Protein AF-A0A7J3GWU9-F1 (afdb_monomer)

pLDDT: mean 82.77, std 15.38, range [37.97, 97.88]

Foldseek 3Di:
DDDDDPPPPVVVVVVVVVVVVVVVVVVVVVVVVVVVVVVVPDDPPVVVVVVVVVVVVVVVVVVVVVVVVVVVVVVVVVVVVVVVVVVVVVVVVVVVVVVVVVVVVVVVVLLVVLVVLLVVLVVLLVLCVQLVCLVVVCVVLVVVVVVCLVVLPVPCLVVNLVVVLVSLVSSLVSCCVNPVVLNVLSVQLSVLSVLVSQQSVLVSCQDDPPDDPVSNVVSVVSNRVSVVSNVVSVVVSVVVSVVSNVVSVVSNVVSPD

Solvent-accessible surface area (backbone atoms only — not comparable to full-atom values): 14038 Å² total; per-residue (Å²): 137,92,87,80,91,74,77,66,67,63,57,59,56,53,53,54,54,54,51,51,51,52,54,51,50,52,52,52,49,51,52,50,52,54,56,50,56,60,61,76,70,59,73,64,66,71,58,59,53,53,50,52,51,51,50,50,51,49,51,52,51,52,51,49,51,54,51,52,53,49,52,53,50,54,51,50,51,52,52,51,53,51,50,52,52,52,50,57,51,50,53,51,50,53,53,50,53,51,49,52,52,50,53,50,50,51,53,50,52,54,49,50,55,37,50,54,53,42,50,58,40,49,60,44,51,59,38,41,48,62,35,51,52,56,62,69,48,44,60,63,57,52,53,55,48,53,57,46,61,75,64,72,63,61,94,44,54,71,55,52,51,50,52,54,43,53,50,45,52,51,45,33,54,37,31,46,73,45,44,57,84,53,33,68,38,43,48,50,27,53,77,23,50,64,14,56,54,48,41,52,52,51,60,72,63,54,73,60,100,84,57,52,72,66,58,50,52,56,52,62,73,60,61,51,65,48,28,54,53,23,53,51,30,46,52,50,37,52,50,54,50,51,52,53,52,48,52,46,52,50,59,42,51,78,56,52,134

Secondary structure (DSSP, 8-state):
----S-SSHHHHHHHHHHHHHHHHHHHHHHHHHHHHHHHHT---HHHHHHHHHHHHHHHHHHHHHHHHHHHHHHHHHHHHHHHHHHHHHHHHHHHHHHHHHHHHHHHHHHHHHHHHHHHHHHHHHHHHHHHHHHHHTTHHHHHHHHHHHHTT-GGGHHHHHHHHHHHHHHHHHHHHHH-GGGHHHHHHHHHTTHHHHHHHHHHHT---TT--HHHHHHHHHT--HHHHHHHHHHHHHHHHHHHHHHHHHHHHHTT--

Radius of gyration: 68.93 Å; Cα contacts (8 Å, |Δi|>4): 107; chains: 1; bounding box: 130×69×192 Å

Nearest PDB structures (foldseek):
  8ub3-assembly1_A  TM=3.655E-01  e=3.237E+00  synthetic construct
  4tql-assembly2_B  TM=2.580E-01  e=1.720E+00  synthetic construct
  7sqc-assembly1_1F  TM=3.344E-01  e=3.597E+00  Chlamydomonas reinhardtii
  7sqc-assembly1_1W  TM=2.141E-01  e=1.813E+00  Chlamydomonas reinhardtii
  7sqc-assembly1_1J  TM=2.100E-01  e=9.792E+00  Chlamydomonas reinhardtii

Sequence (257 aa):
MRRSPASREVGEVSTRITAALVVFALIAGLIAGYLVGLNEGSRPLPGLVEENRRLSEEIASLTKTVADLKAERDELSSRYEALRNSISELERSVNSLTRENSDLRGSLNELRVKVEKAKGVVEKLERAVPVYNQIAGRDKILNILLRDLQLQRFENLTRFRQQLVSYWEGVKSSVAEYDPALTPSVDRVINSVDGVIDYIKWLLAAPGEGASAEEVVSWLQRYPQSFDAYQNNVLRFLDEFMVSVSTQIIALRDVSP

Mean predicted aligned error: 15.56 Å

Structure (m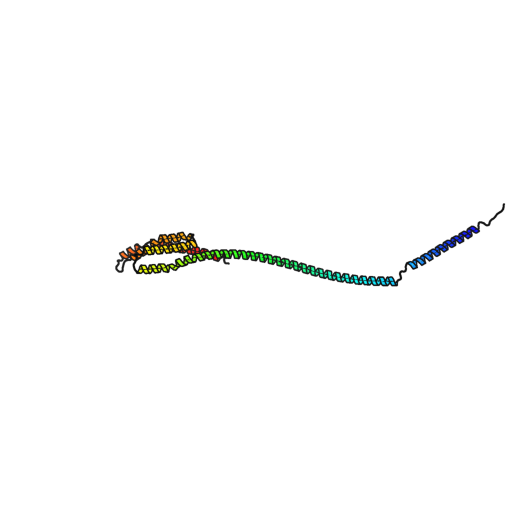mCIF, N/CA/C/O backbone):
data_AF-A0A7J3GWU9-F1
#
_entry.id   AF-A0A7J3GWU9-F1
#
loop_
_atom_site.group_PDB
_atom_site.id
_atom_site.type_symbol
_atom_site.label_atom_id
_atom_site.label_alt_id
_atom_site.label_comp_id
_atom_site.label_asym_id
_atom_site.label_entity_id
_atom_site.label_seq_id
_atom_site.pdbx_PDB_ins_code
_atom_site.Cartn_x
_atom_site.Cartn_y
_atom_site.Cartn_z
_atom_site.occupancy
_atom_site.B_iso_or_equiv
_atom_site.auth_seq_id
_atom_site.auth_comp_id
_atom_site.auth_asym_id
_atom_site.auth_atom_id
_atom_site.pdbx_PDB_model_num
ATOM 1 N N . MET A 1 1 ? 87.280 52.311 -146.989 1.00 37.97 1 MET A N 1
ATOM 2 C CA . MET A 1 1 ? 88.199 51.757 -145.966 1.00 37.97 1 MET A CA 1
ATOM 3 C C . MET A 1 1 ? 87.747 50.340 -145.613 1.00 37.97 1 MET A C 1
ATOM 5 O O . MET A 1 1 ? 86.580 50.153 -145.310 1.00 37.97 1 MET A O 1
ATOM 9 N N . ARG A 1 2 ? 88.635 49.346 -145.761 1.00 44.91 2 ARG A N 1
ATOM 10 C CA . ARG A 1 2 ? 88.402 47.895 -145.565 1.00 44.91 2 ARG A CA 1
ATOM 11 C C . ARG A 1 2 ? 88.577 47.481 -144.090 1.00 44.91 2 ARG A C 1
ATOM 13 O O . ARG A 1 2 ? 89.570 47.904 -143.507 1.00 44.91 2 ARG A O 1
ATOM 20 N N . ARG A 1 3 ? 87.689 46.607 -143.572 1.00 40.03 3 ARG A N 1
ATOM 21 C CA . ARG A 1 3 ? 87.818 45.552 -142.508 1.00 40.03 3 ARG A CA 1
ATOM 22 C C . ARG A 1 3 ? 86.384 45.071 -142.146 1.00 40.03 3 ARG A C 1
ATOM 24 O O . ARG A 1 3 ? 85.539 45.938 -142.000 1.00 40.03 3 ARG A O 1
ATOM 31 N N . SER A 1 4 ? 85.979 43.808 -141.928 1.00 42.59 4 SER A N 1
ATOM 32 C CA . SER A 1 4 ? 86.458 42.425 -142.168 1.00 42.59 4 SER A CA 1
ATOM 33 C C . SER A 1 4 ? 85.278 41.449 -141.830 1.00 42.59 4 SER A C 1
ATOM 35 O O . SER A 1 4 ? 84.477 41.822 -140.974 1.00 42.59 4 SER A O 1
ATOM 37 N N . PRO A 1 5 ? 85.135 40.229 -142.403 1.00 47.56 5 PRO A N 1
ATOM 38 C CA . PRO A 1 5 ? 83.978 39.329 -142.203 1.00 47.56 5 PRO A CA 1
ATOM 39 C C . PRO A 1 5 ? 84.085 38.303 -141.041 1.00 47.56 5 PRO A C 1
ATOM 41 O O . PRO A 1 5 ? 83.300 37.365 -140.981 1.00 47.56 5 PRO A O 1
ATOM 44 N N . ALA A 1 6 ? 85.016 38.465 -140.092 1.00 46.22 6 ALA A N 1
ATOM 45 C CA . ALA A 1 6 ? 85.387 37.428 -139.106 1.00 46.22 6 ALA A CA 1
ATOM 46 C C . ALA A 1 6 ? 84.654 37.464 -137.737 1.00 46.22 6 ALA A C 1
ATOM 48 O O . ALA A 1 6 ? 84.962 36.668 -136.855 1.00 46.22 6 ALA A O 1
ATOM 49 N N . SER A 1 7 ? 83.701 38.375 -137.515 1.00 49.44 7 SER A N 1
ATOM 50 C CA . SER A 1 7 ? 83.085 38.612 -136.192 1.00 49.44 7 SER A CA 1
ATOM 51 C C . SER A 1 7 ? 81.745 37.901 -135.940 1.00 49.44 7 SER A C 1
ATOM 53 O O . SER A 1 7 ? 81.196 38.040 -134.850 1.00 49.44 7 SER A O 1
ATOM 55 N N . ARG A 1 8 ? 81.212 37.128 -136.901 1.00 52.12 8 ARG A N 1
ATOM 56 C CA . ARG A 1 8 ? 79.922 36.418 -136.750 1.00 52.12 8 ARG A CA 1
ATOM 57 C C . ARG A 1 8 ? 80.029 34.943 -136.329 1.00 52.12 8 ARG A C 1
ATOM 59 O O . ARG A 1 8 ? 79.168 34.501 -135.584 1.00 52.12 8 ARG A O 1
ATOM 66 N N . GLU A 1 9 ? 81.083 34.210 -136.696 1.00 52.28 9 GLU A N 1
ATOM 67 C CA . GLU A 1 9 ? 81.224 32.781 -136.325 1.00 52.28 9 GLU A CA 1
ATOM 68 C C . GLU A 1 9 ? 81.770 32.550 -134.901 1.00 52.28 9 GLU A C 1
ATOM 70 O O . GLU A 1 9 ? 81.406 31.580 -134.240 1.00 52.28 9 GLU A O 1
ATOM 75 N N . VAL A 1 10 ? 82.595 33.462 -134.372 1.00 53.97 10 VAL A N 1
ATOM 76 C CA . VAL A 1 10 ? 83.201 33.325 -133.028 1.00 53.97 10 VAL A CA 1
ATOM 77 C C . VAL A 1 10 ? 82.166 33.498 -131.905 1.00 53.97 10 VAL A C 1
ATOM 79 O O . VAL A 1 10 ? 82.276 32.870 -130.851 1.00 53.97 10 VAL A O 1
ATOM 82 N N . GLY A 1 11 ? 81.128 34.310 -132.138 1.00 56.53 11 GLY A N 1
ATOM 83 C CA . GLY A 1 11 ? 80.046 34.522 -131.173 1.00 56.53 11 GLY A CA 1
ATOM 84 C C . GLY A 1 11 ? 79.190 33.272 -130.960 1.00 56.53 11 GLY A C 1
ATOM 85 O O . GLY A 1 11 ? 78.871 32.935 -129.824 1.00 56.53 11 GLY A O 1
ATOM 86 N N . GLU A 1 12 ? 78.883 32.538 -132.031 1.00 57.53 12 GLU A N 1
ATOM 87 C CA . GLU A 1 12 ? 77.971 31.391 -131.980 1.00 57.53 12 GLU A CA 1
ATOM 88 C C . GLU A 1 12 ? 78.597 30.157 -131.302 1.00 57.53 12 GLU A C 1
ATOM 90 O O . GLU A 1 12 ? 77.932 29.452 -130.540 1.00 57.53 12 GLU A O 1
ATOM 95 N N . VAL A 1 13 ? 79.900 29.923 -131.507 1.00 56.09 13 VAL A N 1
ATOM 96 C CA . VAL A 1 13 ? 80.643 28.828 -130.853 1.00 56.09 13 VAL A CA 1
ATOM 97 C C . VAL A 1 13 ? 80.788 29.076 -129.349 1.00 56.09 13 VAL A C 1
ATOM 99 O O . VAL A 1 13 ? 80.599 28.158 -128.549 1.00 56.09 13 VAL A O 1
ATOM 102 N N . SER A 1 14 ? 81.057 30.322 -128.947 1.00 56.38 14 SER A N 1
ATOM 103 C CA . SER A 1 14 ? 81.175 30.691 -127.533 1.00 56.38 14 SER A CA 1
ATOM 104 C C . SER A 1 14 ? 79.861 30.466 -126.779 1.00 56.38 14 SER A C 1
ATOM 106 O O . SER A 1 14 ? 79.872 29.850 -125.715 1.00 56.38 14 SER A O 1
ATOM 108 N N . THR A 1 15 ? 78.718 30.853 -127.361 1.00 63.06 15 THR A N 1
ATOM 109 C CA . THR A 1 15 ? 77.403 30.671 -126.722 1.00 63.06 15 THR A CA 1
ATOM 110 C C . THR A 1 15 ? 77.054 29.194 -126.505 1.00 63.06 15 THR A C 1
ATOM 112 O O . THR A 1 15 ? 76.521 28.835 -125.455 1.00 63.06 15 THR A O 1
ATOM 115 N N . ARG A 1 16 ? 77.394 28.313 -127.457 1.00 58.03 16 ARG A N 1
ATOM 116 C CA . ARG A 1 16 ? 77.134 26.864 -127.344 1.00 58.03 16 ARG A CA 1
ATOM 117 C C . ARG A 1 16 ? 77.971 26.202 -126.245 1.00 58.03 16 ARG A C 1
ATOM 119 O O . ARG A 1 16 ? 77.451 25.364 -125.512 1.00 58.03 16 ARG A O 1
ATOM 126 N N . ILE A 1 17 ? 79.235 26.602 -126.092 1.00 59.47 17 ILE A N 1
ATOM 127 C CA . ILE A 1 17 ? 80.123 26.085 -125.035 1.00 59.47 17 ILE A CA 1
ATOM 128 C C . ILE A 1 17 ? 79.646 26.549 -123.653 1.00 59.47 17 ILE A C 1
ATOM 130 O O . ILE A 1 17 ? 79.587 25.747 -122.721 1.00 59.47 17 ILE A O 1
ATOM 134 N N . THR A 1 18 ? 79.244 27.815 -123.518 1.00 65.69 18 THR A N 1
ATOM 135 C CA . THR A 1 18 ? 78.693 28.333 -122.258 1.00 65.69 18 THR A CA 1
ATOM 136 C C . THR A 1 18 ? 77.395 27.619 -121.881 1.00 65.69 18 THR A C 1
ATOM 138 O O . THR A 1 18 ? 77.239 27.215 -120.732 1.00 65.69 18 THR A O 1
ATOM 141 N N . ALA A 1 19 ? 76.495 27.382 -122.841 1.00 61.62 19 ALA A N 1
ATOM 142 C CA . ALA A 1 19 ? 75.264 26.632 -122.598 1.00 61.62 19 ALA A CA 1
ATOM 143 C C . ALA A 1 19 ? 75.543 25.184 -122.150 1.00 61.62 19 ALA A C 1
ATOM 145 O O . ALA A 1 19 ? 74.933 24.710 -121.192 1.00 61.62 19 ALA A O 1
ATOM 146 N N . ALA A 1 20 ? 76.503 24.502 -122.782 1.00 59.50 20 ALA A N 1
ATOM 147 C CA . ALA A 1 20 ? 76.891 23.143 -122.405 1.00 59.50 20 ALA A CA 1
ATOM 148 C C . ALA A 1 20 ? 77.470 23.067 -120.979 1.00 59.50 20 ALA A C 1
ATOM 150 O O . ALA A 1 20 ? 77.135 22.149 -120.231 1.00 59.50 20 ALA A O 1
ATOM 151 N N . LEU A 1 21 ? 78.280 24.050 -120.572 1.00 63.97 21 LEU A N 1
ATOM 152 C CA . LEU A 1 21 ? 78.821 24.131 -119.211 1.00 63.97 21 LEU A CA 1
ATOM 153 C C . LEU A 1 21 ? 77.736 24.392 -118.162 1.00 63.97 21 LEU A C 1
ATOM 155 O O . LEU A 1 21 ? 77.782 23.798 -117.087 1.00 63.97 21 LEU A O 1
ATOM 159 N N . VAL A 1 22 ? 76.741 25.227 -118.475 1.00 65.81 22 VAL A N 1
ATOM 160 C CA . VAL A 1 22 ? 75.600 25.476 -117.579 1.00 65.81 22 VAL A CA 1
ATOM 161 C C . VAL A 1 22 ? 74.767 24.206 -117.398 1.00 65.81 22 VAL A C 1
ATOM 163 O O . VAL A 1 22 ? 74.420 23.858 -116.272 1.00 65.81 22 VAL A O 1
ATOM 166 N N . VAL A 1 23 ? 74.498 23.468 -118.479 1.00 66.31 23 VAL A N 1
ATOM 167 C CA . VAL A 1 23 ? 73.765 22.193 -118.407 1.00 66.31 23 VAL A CA 1
ATOM 168 C C . VAL A 1 23 ? 74.553 21.147 -117.615 1.00 66.31 23 VAL A C 1
ATOM 170 O O . VAL A 1 23 ? 73.984 20.472 -116.759 1.00 66.31 23 VAL A O 1
ATOM 173 N N . PHE A 1 24 ? 75.865 21.045 -117.835 1.00 68.50 24 PHE A N 1
ATOM 174 C CA . PHE A 1 24 ? 76.717 20.135 -117.071 1.00 68.50 24 PHE A CA 1
ATOM 175 C C . PHE A 1 24 ? 76.752 20.495 -115.578 1.00 68.50 24 PHE A C 1
ATOM 177 O O . PHE A 1 24 ? 76.618 19.610 -114.737 1.00 68.50 24 PHE A O 1
ATOM 184 N N . ALA A 1 25 ? 76.855 21.783 -115.239 1.00 65.69 25 ALA A N 1
ATOM 185 C CA . ALA A 1 25 ? 76.821 22.256 -113.856 1.00 65.69 25 ALA A CA 1
ATOM 186 C C . ALA A 1 25 ? 75.470 21.981 -113.174 1.00 65.69 25 ALA A C 1
ATOM 188 O O . ALA A 1 25 ? 75.444 21.610 -112.003 1.00 65.69 25 ALA A O 1
ATOM 189 N N . LEU A 1 26 ? 74.355 22.096 -113.906 1.00 64.94 26 LEU A N 1
ATOM 190 C CA . LEU A 1 26 ? 73.022 21.748 -113.402 1.00 64.94 26 LEU A CA 1
ATOM 191 C C . LEU A 1 26 ? 72.883 20.243 -113.136 1.00 64.94 26 LEU A C 1
ATOM 193 O O . LEU A 1 26 ? 72.366 19.856 -112.089 1.00 64.94 26 LEU A O 1
ATOM 197 N N . ILE A 1 27 ? 73.378 19.392 -114.041 1.00 64.44 27 ILE A N 1
ATOM 198 C CA . ILE A 1 27 ? 73.347 17.931 -113.865 1.00 64.44 27 ILE A CA 1
ATOM 199 C C . ILE A 1 27 ? 74.268 17.510 -112.714 1.00 64.44 27 ILE A C 1
ATOM 201 O O . ILE A 1 27 ? 73.858 16.733 -111.854 1.00 64.44 27 ILE A O 1
ATOM 205 N N . ALA A 1 28 ? 75.483 18.059 -112.646 1.00 65.50 28 ALA A N 1
ATOM 206 C CA . ALA A 1 28 ? 76.414 17.802 -111.552 1.00 65.50 28 ALA A CA 1
ATOM 207 C C . ALA A 1 28 ? 75.854 18.285 -110.205 1.00 65.50 28 ALA A C 1
ATOM 209 O O . ALA A 1 28 ? 75.983 17.580 -109.208 1.00 65.50 28 ALA A O 1
ATOM 210 N N . GLY A 1 29 ? 75.175 19.437 -110.184 1.00 66.88 29 GLY A N 1
ATOM 211 C CA . GLY A 1 29 ? 74.483 19.960 -109.008 1.00 66.88 29 GLY A CA 1
ATOM 212 C C . GLY A 1 29 ? 73.321 19.075 -108.553 1.00 66.88 29 GLY A C 1
ATOM 213 O O . GLY A 1 29 ? 73.189 18.823 -107.359 1.00 66.88 29 GLY A O 1
ATOM 214 N N . LEU A 1 30 ? 72.524 18.538 -109.483 1.00 68.69 30 LEU A N 1
ATOM 215 C CA . LEU A 1 30 ? 71.453 17.581 -109.173 1.00 68.69 30 LEU A CA 1
ATOM 216 C C . LEU A 1 30 ? 72.000 16.256 -108.629 1.00 68.69 30 LEU A C 1
ATOM 218 O O . LEU A 1 30 ? 71.463 15.731 -107.656 1.00 68.69 30 LEU A O 1
ATOM 222 N N . ILE A 1 31 ? 73.084 15.735 -109.212 1.00 68.56 31 ILE A N 1
ATOM 223 C CA . ILE A 1 31 ? 73.737 14.505 -108.741 1.00 68.56 31 ILE A CA 1
ATOM 224 C C . ILE A 1 31 ? 74.371 14.728 -107.363 1.00 68.56 31 ILE A C 1
ATOM 226 O O . ILE A 1 31 ? 74.191 13.903 -106.470 1.00 68.56 31 ILE A O 1
ATOM 230 N N . ALA A 1 32 ? 75.063 15.851 -107.159 1.00 66.06 32 ALA A N 1
ATOM 231 C CA . ALA A 1 32 ? 75.645 16.208 -105.868 1.00 66.06 32 ALA A CA 1
ATOM 232 C C . ALA A 1 32 ? 74.559 16.405 -104.800 1.00 66.06 32 ALA A C 1
ATOM 234 O O . ALA A 1 32 ? 74.688 15.877 -103.700 1.00 66.06 32 ALA A O 1
ATOM 235 N N . GLY A 1 33 ? 73.458 17.082 -105.140 1.00 68.25 33 GLY A N 1
ATOM 236 C CA . GLY A 1 33 ? 72.302 17.235 -104.257 1.00 68.25 33 GLY A CA 1
ATOM 237 C C . GLY A 1 33 ? 71.658 15.896 -103.889 1.00 68.25 33 GLY A C 1
ATOM 238 O O . GLY A 1 33 ? 71.363 15.659 -102.720 1.00 68.25 33 GLY A O 1
ATOM 239 N N . TYR A 1 34 ? 71.509 14.983 -104.855 1.00 70.38 34 TYR A N 1
ATOM 240 C CA . TYR A 1 34 ? 70.989 13.632 -104.614 1.00 70.38 34 TYR A CA 1
ATOM 241 C C . TYR A 1 34 ? 71.913 12.799 -103.707 1.00 70.38 34 TYR A C 1
ATOM 243 O O . TYR A 1 34 ? 71.442 12.111 -102.802 1.00 70.38 34 TYR A O 1
ATOM 251 N N . LEU A 1 35 ? 73.233 12.896 -103.901 1.00 63.62 35 LEU A N 1
ATOM 252 C CA . LEU A 1 35 ? 74.223 12.191 -103.080 1.00 63.62 35 LEU A CA 1
ATOM 253 C C . LEU A 1 35 ? 74.301 12.740 -101.647 1.00 63.62 35 LEU A C 1
ATOM 255 O O . LEU A 1 35 ? 74.403 11.957 -100.704 1.00 63.62 35 LEU A O 1
ATOM 259 N N . VAL A 1 36 ? 74.211 14.062 -101.466 1.00 67.38 36 VAL A N 1
ATOM 260 C CA . VAL A 1 36 ? 74.182 14.697 -100.135 1.00 67.38 36 VAL A CA 1
ATOM 261 C C . VAL A 1 36 ? 72.895 14.332 -99.384 1.00 67.38 36 VAL A C 1
ATOM 263 O O . VAL A 1 36 ? 72.964 13.960 -98.213 1.00 67.38 36 VAL A O 1
ATOM 266 N N . GLY A 1 37 ? 71.745 14.316 -100.069 1.00 61.91 37 GLY A N 1
ATOM 267 C CA . GLY A 1 37 ? 70.456 13.943 -99.470 1.00 61.91 37 GLY A CA 1
ATOM 268 C C . GLY A 1 37 ? 70.384 12.496 -98.959 1.00 61.91 37 GLY A C 1
ATOM 269 O O . GLY A 1 37 ? 69.714 12.229 -97.964 1.00 61.91 37 GLY A O 1
ATOM 270 N N . LEU A 1 38 ? 71.112 11.560 -99.580 1.00 59.72 38 LEU A N 1
ATOM 271 C CA . LEU A 1 38 ? 71.222 10.174 -99.095 1.00 59.72 38 LEU A CA 1
ATOM 272 C C . LEU A 1 38 ? 72.094 10.046 -97.833 1.00 59.72 38 LEU A C 1
ATOM 274 O O . LEU A 1 38 ? 71.850 9.172 -96.999 1.00 59.72 38 LEU A O 1
ATOM 278 N N . ASN A 1 39 ? 73.096 10.914 -97.681 1.00 53.97 39 ASN A N 1
ATOM 279 C CA . ASN A 1 39 ? 74.029 10.876 -96.556 1.00 53.97 39 ASN A CA 1
ATOM 280 C C . ASN A 1 39 ? 73.440 11.520 -95.287 1.00 53.97 39 ASN A C 1
ATOM 282 O O . ASN A 1 39 ? 73.661 11.026 -94.184 1.00 53.97 39 ASN A O 1
ATOM 286 N N . GLU A 1 40 ? 72.640 12.581 -95.431 1.00 55.16 40 GLU A N 1
ATOM 287 C CA . GLU A 1 40 ? 72.001 13.271 -94.298 1.00 55.16 40 GLU A CA 1
ATOM 288 C C . GLU A 1 40 ? 70.816 12.490 -93.690 1.00 55.16 40 GLU A C 1
ATOM 290 O O . GLU A 1 40 ? 70.480 12.684 -92.522 1.00 55.16 40 GLU A O 1
ATOM 295 N N . GLY A 1 41 ? 70.210 11.558 -94.436 1.00 56.97 41 GLY A N 1
ATOM 296 C CA . GLY A 1 41 ? 69.065 10.756 -93.982 1.00 56.97 41 GLY A CA 1
ATOM 297 C C . GLY A 1 41 ? 69.397 9.513 -93.142 1.00 56.97 41 GLY A C 1
ATOM 298 O O . GLY A 1 41 ? 68.481 8.839 -92.669 1.00 56.97 41 GLY A O 1
ATOM 299 N N . SER A 1 42 ? 70.675 9.178 -92.941 1.00 56.09 42 SER A N 1
ATOM 300 C CA . SER A 1 42 ? 71.083 7.898 -92.342 1.00 56.09 42 SER A CA 1
ATOM 301 C C . SER A 1 42 ? 71.559 8.053 -90.893 1.00 56.09 42 SER A C 1
ATOM 303 O O . SER A 1 42 ? 72.757 8.116 -90.620 1.00 56.09 42 SER A O 1
ATOM 305 N N . ARG A 1 43 ? 70.632 8.043 -89.919 1.00 56.66 43 ARG A N 1
ATOM 306 C CA . ARG A 1 43 ? 71.003 7.647 -88.543 1.00 56.66 43 ARG A CA 1
ATOM 307 C C . ARG A 1 43 ? 71.531 6.203 -88.597 1.00 56.66 43 ARG A C 1
ATOM 309 O O . ARG A 1 43 ? 70.948 5.399 -89.326 1.00 56.66 43 ARG A O 1
ATOM 316 N N . PRO A 1 44 ? 72.588 5.828 -87.852 1.00 59.12 44 PRO A N 1
ATOM 317 C CA . PRO A 1 44 ? 73.079 4.454 -87.872 1.00 59.12 44 PRO A CA 1
ATOM 318 C C . PRO A 1 44 ? 71.952 3.514 -87.420 1.00 59.12 44 PRO A C 1
ATOM 320 O O . PRO A 1 44 ? 71.531 3.557 -86.265 1.00 59.12 44 PRO A O 1
ATOM 323 N N . LEU A 1 45 ? 71.467 2.668 -88.338 1.00 62.09 45 LEU A N 1
ATOM 324 C CA . LEU A 1 45 ? 70.402 1.676 -88.123 1.00 62.09 45 LEU A CA 1
ATOM 325 C C . LEU A 1 45 ? 70.517 0.901 -86.788 1.00 62.09 45 LEU A C 1
ATOM 327 O O . LEU A 1 45 ? 69.485 0.709 -86.145 1.00 62.09 45 LEU A O 1
ATOM 331 N N . PRO A 1 46 ? 71.720 0.519 -86.300 1.00 67.94 46 PRO A N 1
ATOM 332 C CA . PRO A 1 46 ? 71.863 -0.143 -85.000 1.00 67.94 46 PRO A CA 1
ATOM 333 C C . PRO A 1 46 ? 71.384 0.688 -83.796 1.00 67.94 46 PRO A C 1
ATOM 335 O O . PRO A 1 46 ? 70.867 0.123 -82.836 1.00 67.94 46 PRO A O 1
ATOM 338 N N . GLY A 1 47 ? 71.516 2.019 -83.836 1.00 68.06 47 GLY A N 1
ATOM 339 C CA . GLY A 1 47 ? 71.113 2.902 -82.733 1.00 68.06 47 GLY A CA 1
ATOM 340 C C . GLY A 1 47 ? 69.595 3.027 -82.585 1.00 68.06 47 GLY A C 1
ATOM 341 O O . GLY A 1 47 ? 69.084 3.011 -81.471 1.00 68.06 47 GLY A O 1
ATOM 342 N N . LEU A 1 48 ? 68.867 3.063 -83.707 1.00 72.38 48 LEU A N 1
ATOM 343 C CA . LEU A 1 48 ? 67.398 3.096 -83.720 1.00 72.38 48 LEU A CA 1
ATOM 344 C C . LEU A 1 48 ? 66.777 1.761 -83.280 1.00 72.38 48 LEU A C 1
ATOM 346 O O . LEU A 1 48 ? 65.692 1.743 -82.703 1.00 72.38 48 LEU A O 1
ATOM 350 N N . VAL A 1 49 ? 67.448 0.638 -83.550 1.00 74.62 49 VAL A N 1
ATOM 351 C CA . VAL A 1 49 ? 67.018 -0.689 -83.075 1.00 74.62 49 VAL A CA 1
ATOM 352 C C . VAL A 1 49 ? 67.160 -0.787 -81.556 1.00 74.62 49 VAL A C 1
ATOM 354 O O . VAL A 1 49 ? 66.245 -1.252 -80.881 1.00 74.62 49 VAL A O 1
ATOM 357 N N . GLU A 1 50 ? 68.274 -0.301 -81.012 1.00 78.94 50 GLU A N 1
ATOM 358 C CA . GLU A 1 50 ? 68.519 -0.288 -79.569 1.00 78.94 50 GLU A CA 1
ATOM 359 C C . GLU A 1 50 ? 67.574 0.673 -78.824 1.00 78.94 50 GLU A C 1
ATOM 361 O O . GLU A 1 50 ? 67.053 0.328 -77.764 1.00 78.94 50 GLU A O 1
ATOM 366 N N . GLU A 1 51 ? 67.283 1.844 -79.396 1.00 78.31 51 GLU A N 1
ATOM 367 C CA . GLU A 1 51 ? 66.288 2.784 -78.863 1.00 78.31 51 GLU A CA 1
ATOM 368 C C . GLU A 1 51 ? 64.874 2.177 -78.865 1.00 78.31 51 GLU A C 1
ATOM 370 O O . GLU A 1 51 ? 64.194 2.206 -77.841 1.00 78.31 51 GLU A O 1
ATOM 375 N N . ASN A 1 52 ? 64.457 1.529 -79.960 1.00 76.25 52 ASN A N 1
ATOM 376 C CA . ASN A 1 52 ? 63.175 0.816 -80.021 1.00 76.25 52 ASN A CA 1
ATOM 377 C C . ASN A 1 52 ? 63.086 -0.336 -79.014 1.00 76.25 52 ASN A C 1
ATOM 379 O O . ASN A 1 52 ? 62.026 -0.552 -78.422 1.00 76.25 52 ASN A O 1
ATOM 383 N N . ARG A 1 53 ? 64.181 -1.076 -78.798 1.00 83.56 53 ARG A N 1
ATOM 384 C CA . ARG A 1 53 ? 64.241 -2.144 -77.791 1.00 83.56 53 ARG A CA 1
ATOM 385 C C . ARG A 1 53 ? 64.037 -1.577 -76.386 1.00 83.56 53 ARG A C 1
ATOM 387 O O . ARG A 1 53 ? 63.198 -2.088 -75.650 1.00 83.56 53 ARG A O 1
ATOM 394 N N . ARG A 1 54 ? 64.739 -0.493 -76.041 1.00 87.06 54 ARG A N 1
ATOM 395 C CA . ARG A 1 54 ? 64.598 0.187 -74.741 1.00 87.06 54 ARG A CA 1
ATOM 396 C C . ARG A 1 54 ? 63.198 0.749 -74.528 1.00 87.06 54 ARG A C 1
ATOM 398 O O . ARG A 1 54 ? 62.618 0.512 -73.477 1.00 87.06 54 ARG A O 1
ATOM 405 N N . LEU A 1 55 ? 62.637 1.423 -75.531 1.00 84.81 55 LEU A N 1
ATOM 406 C CA . LEU A 1 55 ? 61.263 1.924 -75.474 1.00 84.81 55 LEU A CA 1
ATOM 407 C C . LEU A 1 55 ? 60.253 0.779 -75.325 1.00 84.81 55 LEU A C 1
ATOM 409 O O . LEU A 1 55 ? 59.290 0.910 -74.580 1.00 84.81 55 LEU A O 1
ATOM 413 N N . SER A 1 56 ? 60.482 -0.364 -75.974 1.00 85.81 56 SER A N 1
ATOM 414 C CA . SER A 1 56 ? 59.626 -1.549 -75.819 1.00 85.81 56 SER A CA 1
ATOM 415 C C . SER A 1 56 ? 59.700 -2.135 -74.406 1.00 85.81 56 SER A C 1
ATOM 417 O O . SER A 1 56 ? 58.675 -2.520 -73.846 1.00 85.81 56 SER A O 1
ATOM 419 N N . GLU A 1 57 ? 60.892 -2.178 -73.808 1.00 88.88 57 GLU A N 1
ATOM 420 C CA . GLU A 1 57 ? 61.094 -2.606 -72.417 1.00 88.88 57 GLU A CA 1
ATOM 421 C C . GLU A 1 57 ? 60.456 -1.630 -71.421 1.00 88.88 57 GLU A C 1
ATOM 423 O O . GLU A 1 57 ? 59.798 -2.053 -70.467 1.00 88.88 57 GLU A O 1
ATOM 428 N N . GLU A 1 58 ? 60.576 -0.327 -71.672 1.00 88.88 58 GLU A N 1
ATOM 429 C CA . GLU A 1 58 ? 59.935 0.718 -70.878 1.00 88.88 58 GLU A CA 1
ATOM 430 C C . GLU A 1 58 ? 58.406 0.621 -70.972 1.00 88.88 58 GLU A C 1
ATOM 432 O O . GLU A 1 58 ? 57.737 0.564 -69.942 1.00 88.88 58 GLU A O 1
ATOM 437 N N . ILE A 1 59 ? 57.847 0.461 -72.177 1.00 86.56 59 ILE A N 1
ATOM 438 C CA . ILE A 1 59 ? 56.411 0.224 -72.389 1.00 86.56 59 ILE A CA 1
ATOM 439 C C . ILE A 1 59 ? 55.951 -1.041 -71.660 1.00 86.56 59 ILE A C 1
ATOM 441 O O . ILE A 1 59 ? 54.908 -1.019 -71.003 1.00 86.56 59 ILE A O 1
ATOM 445 N N . ALA A 1 60 ? 56.709 -2.138 -71.732 1.00 87.69 60 ALA A N 1
ATOM 446 C CA . ALA A 1 60 ? 56.365 -3.378 -71.041 1.00 87.69 60 ALA A CA 1
ATOM 447 C C . ALA A 1 60 ? 56.362 -3.201 -69.512 1.00 87.69 60 ALA A C 1
ATOM 449 O O . ALA A 1 60 ? 55.436 -3.658 -68.837 1.00 87.69 60 ALA A O 1
ATOM 450 N N . SER A 1 61 ? 57.357 -2.497 -68.965 1.00 90.19 61 SER A N 1
ATOM 451 C CA . SER A 1 61 ? 57.438 -2.218 -67.526 1.00 90.19 61 SER A CA 1
ATOM 452 C C . SER A 1 61 ? 56.334 -1.269 -67.047 1.00 90.19 61 SER A C 1
ATOM 454 O O . SER A 1 61 ? 55.675 -1.562 -66.052 1.00 90.19 61 SER A O 1
ATOM 456 N N . LEU A 1 62 ? 56.046 -0.197 -67.791 1.00 90.25 62 LEU A N 1
ATOM 457 C CA . LEU A 1 62 ? 54.932 0.711 -67.516 1.00 90.25 62 LEU A CA 1
ATOM 458 C C . LEU A 1 62 ? 53.587 -0.015 -67.599 1.00 90.25 62 LEU A C 1
ATOM 460 O O . LEU A 1 62 ? 52.737 0.184 -66.737 1.00 90.25 62 LEU A O 1
ATOM 464 N N . THR A 1 63 ? 53.406 -0.902 -68.580 1.00 90.12 63 THR A N 1
ATOM 465 C CA . THR A 1 63 ? 52.188 -1.719 -68.712 1.00 90.12 63 THR A CA 1
ATOM 466 C C . THR A 1 63 ? 51.984 -2.606 -67.488 1.00 90.12 63 THR A C 1
ATOM 468 O O . THR A 1 63 ? 50.868 -2.698 -66.976 1.00 90.12 63 THR A O 1
ATOM 471 N N . LYS A 1 64 ? 53.061 -3.218 -66.978 1.00 92.69 64 LYS A N 1
ATOM 472 C CA . LYS A 1 64 ? 53.014 -4.012 -65.748 1.00 92.69 64 LYS A CA 1
ATOM 473 C C . LYS A 1 64 ? 52.644 -3.152 -64.538 1.00 92.69 64 LYS A C 1
ATOM 475 O O . LYS A 1 64 ? 51.708 -3.496 -63.828 1.00 92.69 64 LYS A O 1
ATOM 480 N N . THR A 1 65 ? 53.295 -2.003 -64.359 1.00 92.88 65 THR A N 1
ATOM 481 C CA . THR A 1 65 ? 52.984 -1.066 -63.267 1.00 92.88 65 THR A CA 1
ATOM 482 C C . THR A 1 65 ? 51.531 -0.588 -63.319 1.00 92.88 65 THR A C 1
ATOM 484 O O . THR A 1 65 ? 50.865 -0.527 -62.291 1.00 92.88 65 THR A O 1
ATOM 487 N N . VAL A 1 66 ? 51.000 -0.289 -64.509 1.00 91.62 66 VAL A N 1
ATOM 488 C CA . VAL A 1 66 ? 49.587 0.088 -64.686 1.00 91.62 66 VAL A CA 1
ATOM 489 C C . VAL A 1 66 ? 48.651 -1.062 -64.308 1.00 91.62 66 VAL A C 1
ATOM 491 O O . VAL A 1 66 ? 47.615 -0.819 -63.689 1.00 91.62 66 VAL A O 1
ATOM 494 N N . ALA A 1 67 ? 48.994 -2.304 -64.657 1.00 91.62 67 ALA A N 1
ATOM 495 C CA . ALA A 1 67 ? 48.211 -3.475 -64.272 1.00 91.62 67 ALA A CA 1
ATOM 496 C C . ALA A 1 67 ? 48.218 -3.694 -62.749 1.00 91.62 67 ALA A C 1
ATOM 498 O O . ALA A 1 67 ? 47.151 -3.897 -62.168 1.00 91.62 67 ALA A O 1
ATOM 499 N N . ASP A 1 68 ? 49.384 -3.576 -62.109 1.00 94.19 68 ASP A N 1
ATOM 500 C CA . ASP A 1 68 ? 49.547 -3.723 -60.659 1.00 94.19 68 ASP A CA 1
ATOM 501 C C . ASP A 1 68 ? 48.772 -2.625 -59.903 1.00 94.19 68 ASP A C 1
ATOM 503 O O . ASP A 1 68 ? 47.970 -2.927 -59.020 1.00 94.19 68 ASP A O 1
ATOM 507 N N . LEU A 1 69 ? 48.900 -1.359 -60.323 1.00 92.69 69 LEU A N 1
ATOM 508 C CA . LEU A 1 69 ? 48.137 -0.237 -59.756 1.00 92.69 69 LEU A CA 1
ATOM 509 C C . LEU A 1 69 ? 46.624 -0.399 -59.953 1.00 92.69 69 LEU A C 1
ATOM 511 O O . LEU A 1 69 ? 45.833 -0.010 -59.093 1.00 92.69 69 LEU A O 1
ATOM 515 N N . LYS A 1 70 ? 46.192 -0.968 -61.085 1.00 93.06 70 LYS A N 1
ATOM 516 C CA . LYS A 1 70 ? 44.773 -1.251 -61.323 1.00 93.06 70 LYS A CA 1
ATOM 517 C C . LYS A 1 70 ? 44.258 -2.323 -60.362 1.00 93.06 70 LYS A C 1
ATOM 519 O O . LYS A 1 70 ? 43.170 -2.141 -59.821 1.00 93.06 70 LYS A O 1
ATOM 524 N N . ALA A 1 71 ? 45.033 -3.383 -60.135 1.00 94.62 71 ALA A N 1
ATOM 525 C CA . ALA A 1 71 ? 44.692 -4.432 -59.180 1.00 94.62 71 ALA A CA 1
ATOM 526 C C . ALA A 1 71 ? 44.618 -3.886 -57.744 1.00 94.62 71 ALA A C 1
ATOM 528 O O . ALA A 1 71 ? 43.637 -4.144 -57.048 1.00 94.62 71 ALA A O 1
ATOM 529 N N . GLU A 1 72 ? 45.585 -3.060 -57.334 1.00 95.94 72 GLU A N 1
ATOM 530 C CA . GLU A 1 72 ? 45.578 -2.396 -56.024 1.00 95.94 72 GLU A CA 1
ATOM 531 C C . GLU A 1 72 ? 44.363 -1.468 -55.866 1.00 95.94 72 GLU A C 1
ATOM 533 O O . GLU A 1 72 ? 43.692 -1.479 -54.832 1.00 95.94 72 GLU A O 1
ATOM 538 N N . ARG A 1 73 ? 44.012 -0.707 -56.913 1.00 95.19 73 ARG A N 1
ATOM 539 C CA . ARG A 1 73 ? 42.812 0.142 -56.917 1.00 95.19 73 ARG A CA 1
ATOM 540 C C . ARG A 1 73 ? 41.536 -0.681 -56.771 1.00 95.19 73 ARG A C 1
ATOM 542 O O . ARG A 1 73 ? 40.645 -0.277 -56.025 1.00 95.19 73 ARG A O 1
ATOM 549 N N . ASP A 1 74 ? 41.427 -1.800 -57.483 1.00 95.94 74 ASP A N 1
ATOM 550 C CA . ASP A 1 74 ? 40.260 -2.683 -57.408 1.00 95.94 74 ASP A CA 1
ATOM 551 C C . ASP A 1 74 ? 40.142 -3.325 -56.009 1.00 95.94 74 ASP A C 1
ATOM 553 O O . ASP A 1 74 ? 39.051 -3.343 -55.429 1.00 95.94 74 ASP A O 1
ATOM 557 N N . GLU A 1 75 ? 41.259 -3.750 -55.408 1.00 96.94 75 GLU A N 1
ATOM 558 C CA . GLU A 1 75 ? 41.290 -4.253 -54.030 1.00 96.94 75 GLU A CA 1
ATOM 559 C C . GLU A 1 75 ? 40.876 -3.174 -53.019 1.00 96.94 75 GLU A C 1
ATOM 561 O O . GLU A 1 75 ? 40.017 -3.411 -52.163 1.00 96.94 75 GLU A O 1
ATOM 566 N N . LEU A 1 76 ? 41.443 -1.969 -53.130 1.00 96.56 76 LEU A N 1
ATOM 567 C CA . LEU A 1 76 ? 41.115 -0.855 -52.246 1.00 96.56 76 LEU A CA 1
ATOM 568 C C . LEU A 1 76 ? 39.639 -0.459 -52.371 1.00 96.56 76 LEU A C 1
ATOM 570 O O . LEU A 1 76 ? 38.987 -0.199 -51.359 1.00 96.56 76 LEU A O 1
ATOM 574 N N . SER A 1 77 ? 39.088 -0.489 -53.588 1.00 95.62 77 SER A N 1
ATOM 575 C CA . SER A 1 77 ? 37.660 -0.269 -53.834 1.00 95.62 77 SER A CA 1
ATOM 576 C C . SER A 1 77 ? 36.801 -1.325 -53.135 1.00 95.62 77 SER A C 1
ATOM 578 O O . SER A 1 77 ? 35.802 -0.980 -52.507 1.00 95.62 77 SER A O 1
ATOM 580 N N . SER A 1 78 ? 37.197 -2.600 -53.186 1.00 96.69 78 SER A N 1
ATOM 581 C CA . SER A 1 78 ? 36.480 -3.670 -52.484 1.00 96.69 78 SER A CA 1
ATOM 582 C C . SER A 1 78 ? 36.532 -3.494 -50.964 1.00 96.69 78 SER A C 1
ATOM 584 O O . SER A 1 78 ? 35.523 -3.699 -50.286 1.00 96.69 78 SER A O 1
ATOM 586 N N . ARG A 1 79 ? 37.690 -3.106 -50.413 1.00 97.38 79 ARG A N 1
ATOM 587 C CA . ARG A 1 79 ? 37.846 -2.829 -48.975 1.00 97.38 79 ARG A CA 1
ATOM 588 C C . ARG A 1 79 ? 37.011 -1.625 -48.540 1.00 97.38 79 ARG A C 1
ATOM 590 O O . ARG A 1 79 ? 36.410 -1.664 -47.469 1.00 97.38 79 ARG A O 1
ATOM 597 N N . TYR A 1 80 ? 36.945 -0.584 -49.371 1.00 97.12 80 TYR A N 1
ATOM 598 C CA . TYR A 1 80 ? 36.124 0.598 -49.121 1.00 97.12 80 TYR A CA 1
ATOM 599 C C . TYR A 1 80 ? 34.633 0.249 -49.043 1.00 97.12 80 TYR A C 1
ATOM 601 O O . TYR A 1 80 ? 33.971 0.626 -48.078 1.00 97.12 80 TYR A O 1
ATOM 609 N N . GLU A 1 81 ? 34.115 -0.528 -49.998 1.00 96.69 81 GLU A N 1
ATOM 610 C CA . GLU A 1 81 ? 32.712 -0.960 -49.978 1.00 96.69 81 GLU A CA 1
ATOM 611 C C . GLU A 1 81 ? 32.404 -1.877 -48.784 1.00 96.69 81 GLU A C 1
ATOM 613 O O . GLU A 1 81 ? 31.373 -1.721 -48.129 1.00 96.69 81 GLU A O 1
ATOM 618 N N . ALA A 1 82 ? 33.319 -2.787 -48.430 1.00 97.38 82 ALA A N 1
ATOM 619 C CA . ALA A 1 82 ? 33.173 -3.612 -47.231 1.00 97.38 82 ALA A CA 1
ATOM 620 C C . ALA A 1 82 ? 33.104 -2.754 -45.956 1.00 97.38 82 ALA A C 1
ATOM 622 O O . ALA A 1 82 ? 32.212 -2.945 -45.131 1.00 97.38 82 ALA A O 1
ATOM 623 N N . LEU A 1 83 ? 33.998 -1.769 -45.818 1.00 97.19 83 LEU A N 1
ATOM 624 C CA . LEU A 1 83 ? 34.004 -0.860 -44.673 1.00 97.19 83 LEU A CA 1
ATOM 625 C C . LEU A 1 83 ? 32.732 -0.005 -44.619 1.00 97.19 83 LEU A C 1
ATOM 627 O O . LEU A 1 83 ? 32.162 0.179 -43.545 1.00 97.19 83 LEU A O 1
ATOM 631 N N . ARG A 1 84 ? 32.256 0.476 -45.771 1.00 97.31 84 ARG A N 1
ATOM 632 C CA . ARG A 1 84 ? 31.006 1.232 -45.883 1.00 97.31 84 ARG A CA 1
ATOM 633 C C . ARG A 1 84 ? 29.806 0.415 -45.404 1.00 97.31 84 ARG A C 1
ATOM 635 O O . ARG A 1 84 ? 28.991 0.929 -44.642 1.00 97.31 84 ARG A O 1
ATOM 642 N N . ASN A 1 85 ? 29.733 -0.858 -45.790 1.00 97.31 85 ASN A N 1
ATOM 643 C CA . ASN A 1 85 ? 28.685 -1.766 -45.326 1.00 97.31 85 ASN A CA 1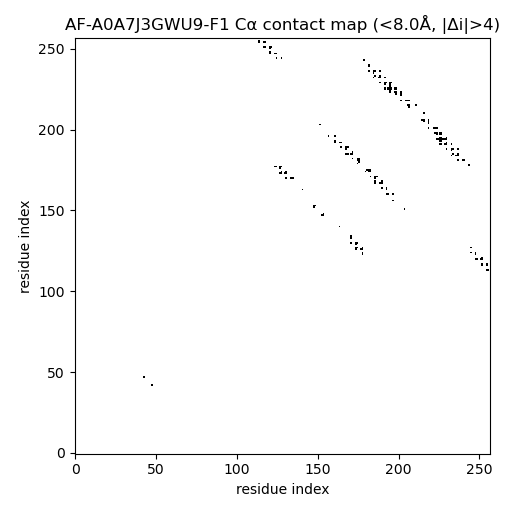
ATOM 644 C C . ASN A 1 85 ? 28.759 -2.002 -43.811 1.00 97.31 85 ASN A C 1
ATOM 646 O O . ASN A 1 85 ? 27.732 -1.906 -43.138 1.00 97.31 85 ASN A O 1
ATOM 650 N N . SER A 1 86 ? 29.961 -2.225 -43.265 1.00 97.56 86 SER A N 1
ATOM 651 C CA . SER A 1 86 ? 30.168 -2.374 -41.817 1.00 97.56 86 SER A CA 1
ATOM 652 C C . SER A 1 86 ? 29.753 -1.124 -41.037 1.00 97.56 86 SER A C 1
ATOM 654 O O . 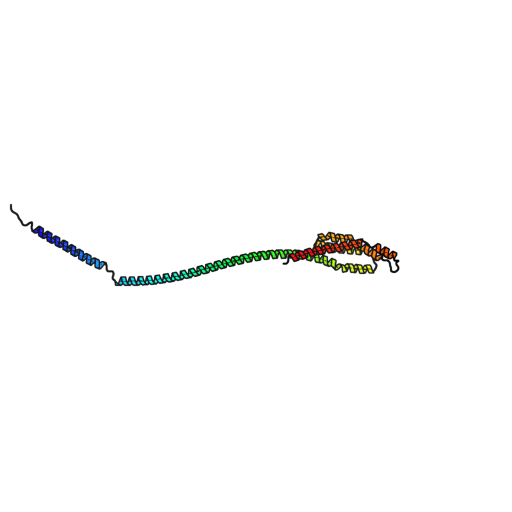SER A 1 86 ? 29.133 -1.239 -39.982 1.00 97.56 86 SER A O 1
ATOM 656 N N . ILE A 1 87 ? 30.043 0.075 -41.557 1.00 97.50 87 ILE A N 1
ATOM 657 C CA . ILE A 1 87 ? 29.593 1.340 -40.954 1.00 97.50 87 ILE A CA 1
ATOM 658 C C . ILE A 1 87 ? 28.063 1.400 -40.934 1.00 97.50 87 ILE A C 1
ATOM 660 O O . ILE A 1 87 ? 27.484 1.664 -39.884 1.00 97.50 87 ILE A O 1
ATOM 664 N N . SER A 1 88 ? 27.398 1.091 -42.050 1.00 97.38 88 SER A N 1
ATOM 665 C CA . SER A 1 88 ? 25.931 1.092 -42.108 1.00 97.38 88 SER A CA 1
ATOM 666 C C . SER A 1 88 ? 25.286 0.067 -41.167 1.00 97.38 88 SER A C 1
ATOM 668 O O . SER A 1 88 ? 24.215 0.324 -40.617 1.00 97.38 88 SER A O 1
ATOM 670 N N . GLU A 1 89 ? 25.899 -1.099 -40.965 1.00 97.81 89 GLU A N 1
ATOM 671 C CA . GLU A 1 89 ? 25.425 -2.078 -39.981 1.00 97.81 89 GLU A CA 1
ATOM 672 C C . GLU A 1 89 ? 25.606 -1.570 -38.546 1.00 97.81 89 GLU A C 1
ATOM 674 O O . GLU A 1 89 ? 24.678 -1.649 -37.734 1.00 97.81 89 GLU A O 1
ATOM 679 N N . LEU A 1 90 ? 26.761 -0.969 -38.254 1.00 97.81 90 LEU A N 1
ATOM 680 C CA . LEU A 1 90 ? 27.044 -0.393 -36.946 1.00 97.81 90 LEU A CA 1
ATOM 681 C C . LEU A 1 90 ? 26.085 0.761 -36.616 1.00 97.81 90 LEU A C 1
ATOM 683 O O . LEU A 1 90 ? 25.563 0.817 -35.506 1.00 97.81 90 LEU A O 1
ATOM 687 N N . GLU A 1 91 ? 25.771 1.625 -37.584 1.00 97.25 91 GLU A N 1
ATOM 688 C CA . GLU A 1 91 ? 24.769 2.690 -37.439 1.00 97.25 91 GLU A CA 1
ATOM 689 C C . GLU A 1 91 ? 23.382 2.133 -37.085 1.00 97.25 91 GLU A C 1
ATOM 691 O O . GLU A 1 91 ? 22.701 2.661 -36.202 1.00 97.25 91 GLU A O 1
ATOM 696 N N . ARG A 1 92 ? 22.952 1.036 -37.726 1.00 97.69 92 ARG A N 1
ATOM 697 C CA . ARG A 1 92 ? 21.681 0.372 -37.381 1.00 97.69 92 ARG A CA 1
ATOM 698 C C . ARG A 1 92 ? 21.709 -0.193 -35.964 1.00 97.69 92 ARG A C 1
ATOM 700 O O . ARG A 1 92 ? 20.735 -0.015 -35.233 1.00 97.69 92 ARG A O 1
ATOM 707 N N . SER A 1 93 ? 22.812 -0.830 -35.574 1.00 97.75 93 SER A N 1
ATOM 708 C CA . SER A 1 93 ? 22.993 -1.381 -34.227 1.00 97.75 93 SER A CA 1
ATOM 709 C C . SER A 1 93 ? 22.941 -0.285 -33.157 1.00 97.75 93 SER A C 1
ATOM 711 O O . SER A 1 93 ? 22.166 -0.383 -32.205 1.00 97.75 93 SER A O 1
ATOM 713 N N . VAL A 1 94 ? 23.658 0.825 -33.366 1.00 97.81 94 VAL A N 1
ATOM 714 C CA . VAL A 1 94 ? 23.632 1.998 -32.476 1.00 97.81 94 VAL A CA 1
ATOM 715 C C . VAL A 1 94 ? 22.221 2.572 -32.353 1.00 97.81 94 VAL A C 1
ATOM 717 O O . VAL A 1 94 ? 21.768 2.861 -31.243 1.00 97.81 94 VAL A O 1
ATOM 720 N N . ASN A 1 95 ? 21.493 2.696 -33.464 1.00 97.44 95 ASN A N 1
ATOM 721 C CA . ASN A 1 95 ? 20.112 3.175 -33.446 1.00 97.44 95 ASN A CA 1
ATOM 722 C C . ASN A 1 95 ? 19.178 2.229 -32.673 1.00 97.44 95 ASN A C 1
ATOM 724 O O . ASN A 1 95 ? 18.316 2.699 -31.929 1.00 97.44 95 ASN A O 1
ATOM 728 N N . SER A 1 96 ? 19.356 0.912 -32.813 1.00 97.88 96 SER A N 1
ATOM 729 C CA . SER A 1 96 ? 18.593 -0.092 -32.060 1.00 97.88 96 SER A CA 1
ATOM 730 C C . SER A 1 96 ? 18.869 0.003 -30.559 1.00 97.88 96 SER A C 1
ATOM 732 O O . SER A 1 96 ? 17.935 0.147 -29.773 1.00 97.88 96 SER A O 1
ATOM 734 N N . LEU A 1 97 ? 20.147 0.017 -30.168 1.00 97.44 97 LEU A N 1
ATOM 735 C CA . LEU A 1 97 ? 20.564 0.139 -28.769 1.00 97.44 97 LEU A CA 1
ATOM 736 C C . LEU A 1 97 ? 20.099 1.458 -28.141 1.00 97.44 97 LEU A C 1
ATOM 738 O O . LEU A 1 97 ? 19.745 1.497 -26.967 1.00 97.44 97 LEU A O 1
ATOM 742 N N . THR A 1 98 ? 20.059 2.543 -28.917 1.00 97.62 98 THR A N 1
ATOM 743 C CA . THR A 1 98 ? 19.556 3.842 -28.446 1.00 97.62 98 THR A CA 1
ATOM 744 C C . THR A 1 98 ? 18.065 3.779 -28.110 1.00 97.62 98 THR A C 1
ATOM 746 O O . THR A 1 98 ? 17.647 4.322 -27.086 1.00 97.62 98 THR A O 1
ATOM 749 N N . ARG A 1 99 ? 17.264 3.094 -28.938 1.00 96.94 99 ARG A N 1
ATOM 750 C CA . ARG A 1 99 ? 15.831 2.882 -28.673 1.00 96.94 99 ARG A CA 1
ATOM 751 C C . ARG A 1 99 ? 15.620 2.005 -27.447 1.00 96.94 99 ARG A C 1
ATOM 753 O O . ARG A 1 99 ? 14.910 2.417 -26.540 1.00 96.94 99 ARG A O 1
ATOM 760 N N . GLU A 1 100 ? 16.321 0.877 -27.368 1.00 97.31 100 GLU A N 1
ATOM 761 C CA . GLU A 1 100 ? 16.257 -0.020 -26.210 1.00 97.31 100 GLU A CA 1
ATOM 762 C C . GLU A 1 100 ? 16.639 0.703 -24.909 1.00 97.31 100 GLU A C 1
ATOM 764 O O . GLU A 1 100 ? 15.952 0.583 -23.898 1.00 97.31 100 GLU A O 1
ATOM 769 N N . ASN A 1 101 ? 17.685 1.537 -24.933 1.00 96.88 101 ASN A N 1
ATOM 770 C CA . ASN A 1 101 ? 18.068 2.341 -23.772 1.00 96.88 101 ASN A CA 1
ATOM 771 C C . ASN A 1 101 ? 16.961 3.328 -23.365 1.00 96.88 101 ASN A C 1
ATOM 773 O O . ASN A 1 101 ? 16.715 3.522 -22.175 1.00 96.88 101 ASN A O 1
ATOM 777 N N . SER A 1 102 ? 16.283 3.943 -24.338 1.00 96.69 102 SER A N 1
ATOM 778 C CA . SER A 1 102 ? 15.142 4.828 -24.084 1.00 96.69 102 SER A CA 1
ATOM 779 C C . SER A 1 102 ? 13.972 4.077 -23.441 1.00 96.69 102 SER A C 1
ATOM 781 O O . SER A 1 102 ? 13.424 4.547 -22.443 1.00 96.69 102 SER A O 1
ATOM 783 N N . ASP A 1 103 ? 13.635 2.893 -23.951 1.00 97.06 103 ASP A N 1
ATOM 784 C CA . ASP A 1 103 ? 12.544 2.062 -23.429 1.00 97.06 103 ASP A CA 1
ATOM 785 C C . ASP A 1 103 ? 12.849 1.559 -22.009 1.00 97.06 103 ASP A C 1
ATOM 787 O O . ASP A 1 103 ? 11.999 1.617 -21.111 1.00 97.06 103 ASP A O 1
ATOM 791 N N . LEU A 1 104 ? 14.098 1.149 -21.761 1.00 96.62 104 LEU A N 1
ATOM 792 C CA . LEU A 1 104 ? 14.575 0.766 -20.431 1.00 96.62 104 LEU A CA 1
ATOM 793 C C . LEU A 1 104 ? 14.529 1.940 -19.446 1.00 96.62 104 LEU A C 1
ATOM 795 O O . LEU A 1 104 ? 14.127 1.760 -18.297 1.00 96.62 104 LEU A O 1
ATOM 799 N N . ARG A 1 105 ? 14.894 3.155 -19.876 1.00 95.06 105 ARG A N 1
ATOM 800 C CA . ARG A 1 105 ? 14.769 4.366 -19.043 1.00 95.06 105 ARG A CA 1
ATOM 801 C C . ARG A 1 105 ? 13.314 4.674 -18.703 1.00 95.06 105 ARG A C 1
ATOM 803 O O . ARG A 1 105 ? 13.038 5.033 -17.559 1.00 95.06 105 ARG A O 1
ATOM 810 N N . GLY A 1 106 ? 12.401 4.513 -19.662 1.00 96.31 106 GLY A N 1
ATOM 811 C CA . GLY A 1 106 ? 10.961 4.643 -19.433 1.00 96.31 106 GLY A CA 1
ATOM 812 C C . GLY A 1 106 ? 10.474 3.653 -18.375 1.00 96.31 106 GLY A C 1
ATOM 813 O O . GLY A 1 106 ? 9.934 4.059 -17.346 1.00 96.31 106 GLY A O 1
ATOM 814 N N . SER A 1 107 ? 10.794 2.373 -18.568 1.00 95.25 107 SER A N 1
ATOM 815 C CA . SER A 1 107 ? 10.444 1.287 -17.642 1.00 95.25 107 SER A CA 1
ATOM 816 C C . SER A 1 107 ? 11.012 1.511 -16.234 1.00 95.25 107 SER A C 1
ATOM 818 O O . SER A 1 107 ? 10.325 1.302 -15.234 1.00 95.25 107 SER A O 1
ATOM 820 N N . LEU A 1 108 ? 12.258 1.988 -16.131 1.00 95.38 108 LEU A N 1
ATOM 821 C CA . LEU A 1 108 ? 12.889 2.312 -14.850 1.00 95.38 108 LEU A CA 1
ATOM 822 C C . LEU A 1 108 ? 12.174 3.465 -14.137 1.00 95.38 108 LEU A C 1
ATOM 824 O O . LEU A 1 108 ? 12.000 3.424 -12.918 1.00 95.38 108 LEU A O 1
ATOM 828 N N . ASN A 1 109 ? 11.759 4.493 -14.880 1.00 94.81 109 ASN A N 1
ATOM 829 C CA . ASN A 1 109 ? 11.025 5.618 -14.314 1.00 94.81 109 ASN A CA 1
ATOM 830 C C . ASN A 1 109 ? 9.644 5.185 -13.799 1.00 94.81 109 ASN A C 1
ATOM 832 O O . ASN A 1 109 ? 9.265 5.546 -12.686 1.00 94.81 109 ASN A O 1
ATOM 836 N N . GLU A 1 110 ? 8.926 4.357 -14.560 1.00 93.12 110 GLU A N 1
ATOM 837 C CA . GLU A 1 110 ? 7.659 3.766 -14.118 1.00 93.12 110 GLU A CA 1
ATOM 838 C C . GLU A 1 110 ? 7.833 2.923 -12.851 1.00 93.12 110 GLU A C 1
ATOM 840 O O . GLU A 1 110 ? 7.066 3.066 -11.894 1.00 93.12 110 GLU A O 1
ATOM 845 N N . LEU A 1 111 ? 8.872 2.083 -12.805 1.00 92.94 111 LEU A N 1
ATOM 846 C CA . LEU A 1 111 ? 9.167 1.265 -11.634 1.00 92.94 111 LEU A CA 1
ATOM 847 C C . LEU A 1 111 ? 9.506 2.128 -10.412 1.00 92.94 111 LEU A C 1
ATOM 849 O O . LEU A 1 111 ? 9.026 1.846 -9.317 1.00 92.94 111 LEU A O 1
ATOM 853 N N . ARG A 1 112 ? 10.269 3.215 -10.587 1.00 92.44 112 ARG A N 1
ATOM 854 C CA . ARG A 1 112 ? 10.568 4.167 -9.507 1.00 92.44 112 ARG A CA 1
ATOM 855 C C . ARG A 1 112 ? 9.292 4.803 -8.951 1.00 92.44 112 ARG A C 1
ATOM 857 O O . ARG A 1 112 ? 9.133 4.855 -7.736 1.00 92.44 112 ARG A O 1
ATOM 864 N N . VAL A 1 113 ? 8.368 5.235 -9.812 1.00 92.38 113 VAL A N 1
ATOM 865 C CA . VAL A 1 113 ? 7.072 5.786 -9.375 1.00 92.38 113 VAL A CA 1
ATOM 866 C C . VAL A 1 113 ? 6.267 4.749 -8.585 1.00 92.38 113 VAL A C 1
ATOM 868 O O . VAL A 1 113 ? 5.705 5.077 -7.538 1.00 92.38 113 VAL A O 1
ATOM 871 N N . LYS A 1 114 ? 6.243 3.488 -9.040 1.00 90.38 114 LYS A N 1
ATOM 872 C CA . LYS A 1 114 ? 5.592 2.388 -8.310 1.00 90.38 114 LYS A CA 1
ATOM 873 C C . LYS A 1 114 ? 6.221 2.167 -6.931 1.00 90.38 114 LYS A C 1
ATOM 875 O O . LYS A 1 114 ? 5.487 2.068 -5.952 1.00 90.38 114 LYS A O 1
ATOM 880 N N . VAL A 1 115 ? 7.551 2.151 -6.833 1.00 91.31 115 VAL A N 1
ATOM 881 C CA . VAL A 1 115 ? 8.271 1.989 -5.556 1.00 91.31 115 VAL A CA 1
ATOM 882 C C . VAL A 1 115 ? 7.941 3.113 -4.574 1.00 91.31 115 VAL A C 1
ATOM 884 O O . VAL A 1 115 ? 7.609 2.825 -3.426 1.00 91.31 115 VAL A O 1
ATOM 887 N N . GLU A 1 116 ? 7.958 4.375 -5.010 1.00 91.81 116 GLU A N 1
ATOM 888 C CA . GLU A 1 116 ? 7.607 5.506 -4.135 1.00 91.81 116 GLU A CA 1
ATOM 889 C C . GLU A 1 116 ? 6.150 5.430 -3.656 1.00 91.81 116 GLU A C 1
ATOM 891 O O . GLU A 1 116 ? 5.864 5.649 -2.477 1.00 91.81 116 GLU A O 1
ATOM 896 N N . LYS A 1 117 ? 5.217 5.039 -4.538 1.00 90.94 117 LYS A N 1
ATOM 897 C CA . LYS A 1 117 ? 3.815 4.831 -4.149 1.00 90.94 117 LYS A CA 1
ATOM 898 C C . LYS A 1 117 ? 3.673 3.691 -3.134 1.00 90.94 117 LYS A C 1
ATOM 900 O O . LYS A 1 117 ? 2.971 3.861 -2.139 1.00 90.94 117 LYS A O 1
ATOM 905 N N . ALA A 1 118 ? 4.345 2.559 -3.353 1.00 90.75 118 ALA A N 1
ATOM 906 C CA . ALA A 1 118 ? 4.337 1.432 -2.420 1.00 90.75 118 ALA A CA 1
ATOM 907 C C . ALA A 1 118 ? 4.905 1.830 -1.052 1.00 90.75 118 ALA A C 1
ATOM 909 O O . ALA A 1 118 ? 4.295 1.524 -0.029 1.00 90.75 118 ALA A O 1
ATOM 910 N N . LYS A 1 119 ? 6.015 2.576 -1.028 1.00 92.62 119 LYS A N 1
ATOM 911 C CA . LYS A 1 119 ? 6.627 3.083 0.204 1.00 92.62 119 LYS A CA 1
ATOM 912 C C . LYS A 1 119 ? 5.654 3.946 1.010 1.00 92.62 119 LYS A C 1
ATOM 914 O O . LYS A 1 119 ? 5.468 3.694 2.195 1.00 92.62 119 LYS A O 1
ATOM 919 N N . GLY A 1 120 ? 4.966 4.889 0.363 1.00 91.12 120 GLY A N 1
ATOM 920 C CA . GLY A 1 120 ? 3.967 5.723 1.039 1.00 91.12 120 GLY A CA 1
ATOM 921 C C . GLY A 1 120 ? 2.784 4.927 1.607 1.00 91.12 120 GLY A C 1
ATOM 922 O O . GLY A 1 120 ? 2.251 5.276 2.659 1.00 91.12 120 GLY A O 1
ATOM 923 N N . VAL A 1 121 ? 2.371 3.841 0.944 1.00 91.31 121 VAL A N 1
ATOM 924 C CA . VAL A 1 121 ? 1.323 2.946 1.464 1.00 91.31 121 VAL A CA 1
ATOM 925 C C . VAL A 1 121 ? 1.829 2.115 2.647 1.00 91.31 121 VAL A C 1
ATOM 927 O O . VAL A 1 121 ? 1.114 1.983 3.640 1.00 91.31 121 VAL A O 1
ATOM 930 N N . VAL A 1 122 ? 3.059 1.598 2.583 1.00 91.19 122 VAL A N 1
ATOM 931 C CA . VAL A 1 122 ? 3.690 0.865 3.693 1.00 91.19 122 VAL A CA 1
ATOM 932 C C . VAL A 1 122 ? 3.812 1.753 4.930 1.00 91.19 122 VAL A C 1
ATOM 934 O O . VAL A 1 122 ? 3.370 1.340 5.996 1.00 91.19 122 VAL A O 1
ATOM 937 N N . GLU A 1 123 ? 4.285 2.994 4.788 1.00 92.31 123 GLU A N 1
ATOM 938 C CA . GLU A 1 123 ? 4.369 3.955 5.900 1.00 92.31 123 GLU A CA 1
ATOM 939 C C . GLU A 1 123 ? 3.002 4.199 6.565 1.00 92.31 123 GLU A C 1
ATOM 941 O O . GLU A 1 123 ? 2.914 4.344 7.784 1.00 92.31 123 GLU A O 1
ATOM 946 N N . LYS A 1 124 ? 1.906 4.218 5.791 1.00 91.06 124 LYS A N 1
ATOM 947 C CA . LYS A 1 124 ? 0.549 4.311 6.355 1.00 91.06 124 LYS A CA 1
ATOM 948 C C . LYS A 1 124 ? 0.144 3.040 7.096 1.00 91.06 124 LYS A C 1
ATOM 950 O O . LYS A 1 124 ? -0.411 3.133 8.187 1.00 91.06 124 LYS A O 1
ATOM 955 N N . LEU A 1 125 ? 0.412 1.863 6.531 1.00 91.94 125 LEU A N 1
ATOM 956 C CA . LEU A 1 125 ? 0.104 0.584 7.179 1.00 91.94 125 LEU A CA 1
ATOM 957 C C . LEU A 1 125 ? 0.902 0.391 8.474 1.00 91.94 125 LEU A C 1
ATOM 959 O O . LEU A 1 125 ? 0.348 -0.099 9.455 1.00 91.94 125 LEU A O 1
ATOM 963 N N . GLU A 1 126 ? 2.154 0.842 8.525 1.00 92.81 126 GLU A N 1
ATOM 964 C CA . GLU A 1 126 ? 2.960 0.850 9.751 1.00 92.81 126 GLU A CA 1
ATOM 965 C C . GLU A 1 126 ? 2.292 1.664 10.868 1.00 92.81 126 GLU A C 1
ATOM 967 O O . GLU A 1 126 ? 2.272 1.226 12.018 1.00 92.81 126 GLU A O 1
ATOM 972 N N . ARG A 1 127 ? 1.654 2.796 10.540 1.00 92.19 127 ARG A N 1
ATOM 973 C CA . ARG A 1 127 ? 0.877 3.593 11.510 1.00 92.19 127 ARG A CA 1
ATOM 974 C C . ARG A 1 127 ? -0.431 2.928 11.942 1.00 92.19 127 ARG A C 1
ATOM 976 O O . ARG A 1 127 ? -0.936 3.236 13.018 1.00 92.19 127 ARG A O 1
ATOM 983 N N . ALA A 1 128 ? -0.971 1.994 11.158 1.00 91.50 128 ALA A N 1
ATOM 984 C CA . ALA A 1 128 ? -2.150 1.215 11.544 1.00 91.50 128 ALA A CA 1
ATOM 985 C C . ALA A 1 128 ? -1.829 0.139 12.598 1.00 91.50 128 ALA A C 1
ATOM 987 O O . ALA A 1 128 ? -2.702 -0.247 13.378 1.00 91.50 128 ALA A O 1
ATOM 988 N N . VAL A 1 129 ? -0.583 -0.353 12.644 1.00 89.94 129 VAL A N 1
ATOM 989 C CA . VAL A 1 129 ? -0.170 -1.451 13.537 1.00 89.94 129 VAL A CA 1
ATOM 990 C C . VAL A 1 129 ? -0.388 -1.123 15.024 1.00 89.94 129 VAL A C 1
ATOM 992 O O . VAL A 1 129 ? -0.971 -1.958 15.721 1.00 89.94 129 VAL A O 1
ATOM 995 N N . PRO A 1 130 ? -0.001 0.058 15.550 1.00 89.69 130 PRO A N 1
ATOM 996 C CA . PRO A 1 130 ? -0.306 0.438 16.930 1.00 89.69 130 PRO A CA 1
ATOM 997 C C . PRO A 1 130 ? -1.804 0.437 17.249 1.00 89.69 130 PRO A C 1
ATOM 999 O O . PRO A 1 130 ? -2.191 -0.047 18.313 1.00 89.69 130 PRO A O 1
ATOM 1002 N N . VAL A 1 131 ? -2.641 0.917 16.319 1.00 88.25 131 VAL A N 1
ATOM 1003 C CA . VAL A 1 131 ? -4.105 0.925 16.469 1.00 88.25 131 VAL A CA 1
ATOM 1004 C C . VAL A 1 131 ? -4.624 -0.507 16.604 1.00 88.25 131 VAL A C 1
ATOM 1006 O O . VAL A 1 131 ? -5.328 -0.822 17.564 1.00 88.25 131 VAL A O 1
ATOM 1009 N N . TYR A 1 132 ? -4.208 -1.399 15.700 1.00 87.38 132 TYR A N 1
ATOM 1010 C CA . TYR A 1 132 ? -4.573 -2.815 15.755 1.00 87.38 132 TYR A CA 1
ATOM 1011 C C . TYR A 1 132 ? -4.119 -3.475 17.064 1.00 87.38 132 TYR A C 1
ATOM 1013 O O . TYR A 1 132 ? -4.917 -4.132 17.727 1.00 87.38 132 TYR A O 1
ATOM 1021 N N . ASN A 1 133 ? -2.868 -3.263 17.480 1.00 85.69 133 ASN A N 1
ATOM 1022 C CA . ASN A 1 133 ? -2.322 -3.860 18.700 1.00 85.69 133 ASN A CA 1
ATOM 1023 C C . ASN A 1 133 ? -3.044 -3.385 19.967 1.00 85.69 133 ASN A C 1
ATOM 1025 O O . ASN A 1 133 ? -3.259 -4.180 20.881 1.00 85.69 133 ASN A O 1
ATOM 1029 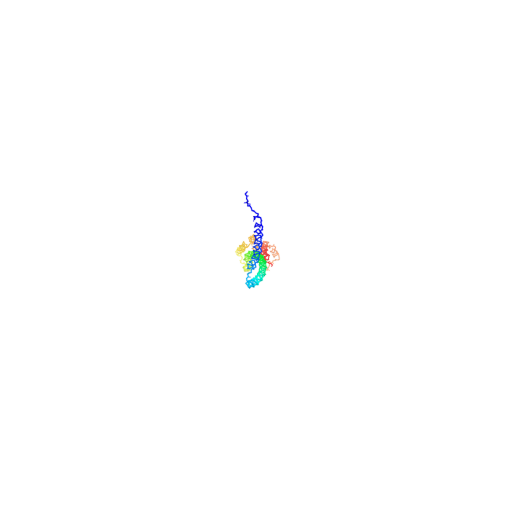N N . GLN A 1 134 ? -3.437 -2.111 20.037 1.00 82.56 134 GLN A N 1
ATOM 1030 C CA . GLN A 1 134 ? -4.215 -1.595 21.165 1.00 82.56 134 GLN A CA 1
ATOM 1031 C C . GLN A 1 134 ? -5.618 -2.208 21.206 1.00 82.56 134 GLN A C 1
ATOM 1033 O O . GLN A 1 134 ? -6.039 -2.665 22.267 1.00 82.56 134 GLN A O 1
ATOM 1038 N N . ILE A 1 135 ? -6.302 -2.281 20.058 1.00 80.81 135 ILE A N 1
ATOM 1039 C CA . ILE A 1 135 ? -7.635 -2.887 19.936 1.00 80.81 135 ILE A CA 1
ATOM 1040 C C . ILE A 1 135 ? -7.597 -4.385 20.257 1.00 80.81 135 ILE A C 1
ATOM 1042 O O . ILE A 1 135 ? -8.451 -4.870 20.996 1.00 80.81 135 ILE A O 1
ATOM 1046 N N . ALA A 1 136 ? -6.614 -5.117 19.728 1.00 74.88 136 ALA A N 1
ATOM 1047 C CA . ALA A 1 136 ? -6.426 -6.545 19.974 1.00 74.88 136 ALA A CA 1
ATOM 1048 C C . ALA A 1 136 ? -5.983 -6.825 21.421 1.00 74.88 136 ALA A C 1
ATOM 1050 O O . ALA A 1 136 ? -6.361 -7.836 22.002 1.00 74.88 136 ALA A O 1
ATOM 1051 N N . GLY A 1 137 ? -5.261 -5.892 22.050 1.00 63.19 137 GLY A N 1
ATOM 1052 C CA . GLY A 1 137 ? -4.863 -5.940 23.460 1.00 63.19 137 GLY A CA 1
ATOM 1053 C C . GLY A 1 137 ? -6.004 -5.757 24.473 1.00 63.19 137 GLY A C 1
ATOM 1054 O O . GLY A 1 137 ? -5.731 -5.625 25.673 1.00 63.19 137 GLY A O 1
ATOM 1055 N N . ARG A 1 138 ? -7.273 -5.764 24.026 1.00 64.00 138 ARG A N 1
ATOM 1056 C CA . ARG A 1 138 ? -8.488 -5.626 24.856 1.00 64.00 138 ARG A CA 1
ATOM 1057 C C . ARG A 1 138 ? -8.530 -6.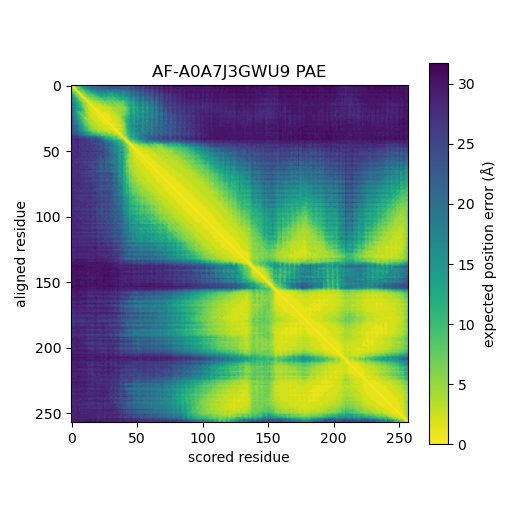593 26.038 1.00 64.00 138 ARG A C 1
ATOM 1059 O O . ARG A 1 138 ? -9.107 -6.257 27.074 1.00 64.00 138 ARG A O 1
ATOM 1066 N N . ASP A 1 139 ? -7.875 -7.743 25.909 1.00 57.78 139 ASP A N 1
ATOM 1067 C CA . ASP A 1 139 ? -7.760 -8.776 26.940 1.00 57.78 139 ASP A CA 1
ATOM 1068 C C . ASP A 1 139 ? -7.209 -8.232 28.261 1.00 57.78 139 ASP A C 1
ATOM 1070 O O . ASP A 1 139 ? -7.610 -8.674 29.334 1.00 57.78 139 ASP A O 1
ATOM 1074 N N . LYS A 1 140 ? -6.341 -7.214 28.228 1.00 59.94 140 LYS A N 1
ATOM 1075 C CA . LYS A 1 140 ? -5.798 -6.612 29.454 1.00 59.94 140 LYS A CA 1
ATOM 1076 C C . LYS A 1 140 ? -6.860 -5.840 30.243 1.00 59.94 140 LYS A C 1
ATOM 1078 O O . LYS A 1 140 ? -6.862 -5.899 31.469 1.00 59.94 140 LYS A O 1
ATOM 1083 N N . ILE A 1 141 ? -7.779 -5.161 29.556 1.00 58.44 141 ILE A N 1
ATOM 1084 C CA . ILE A 1 141 ? -8.902 -4.448 30.186 1.00 58.44 141 ILE A CA 1
ATOM 1085 C C . ILE A 1 141 ? -9.979 -5.435 30.623 1.00 58.44 141 ILE A C 1
ATOM 1087 O O . ILE A 1 141 ? -10.498 -5.308 31.729 1.00 58.44 141 ILE A O 1
ATOM 1091 N N . LEU A 1 142 ? -10.267 -6.445 29.799 1.00 62.47 142 LEU A N 1
ATOM 1092 C CA . LEU A 1 142 ? -11.205 -7.515 30.140 1.00 62.47 142 LEU A CA 1
ATOM 1093 C C . LEU A 1 142 ? -10.745 -8.306 31.372 1.00 62.47 142 LEU A C 1
ATOM 1095 O O . LEU A 1 142 ? -11.566 -8.606 32.230 1.00 62.47 142 LEU A O 1
ATOM 1099 N N . ASN A 1 143 ? -9.444 -8.560 31.519 1.00 61.66 143 ASN A N 1
ATOM 1100 C CA . ASN A 1 143 ? -8.885 -9.236 32.693 1.00 61.66 143 ASN A CA 1
ATOM 1101 C C . ASN A 1 143 ? -8.960 -8.386 33.974 1.00 61.66 143 ASN A C 1
ATOM 1103 O O . ASN A 1 143 ? -9.215 -8.928 35.049 1.00 61.66 143 ASN A O 1
ATOM 1107 N N . ILE A 1 144 ? -8.771 -7.063 33.881 1.00 56.50 144 ILE A N 1
ATOM 1108 C CA . ILE A 1 144 ? -8.966 -6.146 3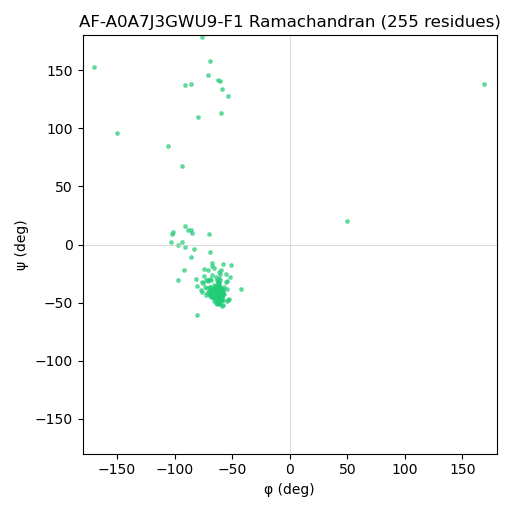5.021 1.00 56.50 144 ILE A CA 1
ATOM 1109 C C . ILE A 1 144 ? -10.452 -6.107 35.411 1.00 56.50 144 ILE A C 1
ATOM 1111 O O . ILE A 1 144 ? -10.787 -6.253 36.584 1.00 56.50 144 ILE A O 1
ATOM 1115 N N . LEU A 1 145 ? -11.336 -6.000 34.416 1.00 60.91 145 LEU A N 1
ATOM 1116 C CA . LEU A 1 145 ? -12.788 -6.022 34.581 1.00 60.91 145 LEU A CA 1
ATOM 1117 C C . LEU A 1 145 ? -13.292 -7.299 35.252 1.00 60.91 145 LEU A C 1
ATOM 1119 O O . LEU A 1 145 ? -14.021 -7.221 36.234 1.00 60.91 145 LEU A O 1
ATOM 1123 N N . LEU A 1 146 ? -12.897 -8.467 34.741 1.00 61.53 146 LEU A N 1
ATOM 1124 C CA . LEU A 1 146 ? -13.309 -9.769 35.270 1.00 61.53 146 LEU A CA 1
ATOM 1125 C C . LEU A 1 146 ? -12.894 -9.941 36.732 1.00 61.53 146 LEU A C 1
ATOM 1127 O O . LEU A 1 146 ? -13.696 -10.398 37.544 1.00 61.53 146 LEU A O 1
ATOM 1131 N N . ARG A 1 147 ? -11.670 -9.525 37.078 1.00 61.16 147 ARG A N 1
ATOM 1132 C CA . ARG A 1 147 ? -11.157 -9.611 38.448 1.00 61.16 147 ARG A CA 1
ATOM 1133 C C . ARG A 1 147 ? -11.944 -8.729 39.419 1.00 61.16 147 ARG A C 1
ATOM 1135 O O . ARG A 1 147 ? -12.282 -9.183 40.510 1.00 61.16 147 ARG A O 1
ATOM 1142 N N . ASP A 1 148 ? -12.239 -7.490 39.036 1.00 58.22 148 ASP A N 1
ATOM 1143 C CA . ASP A 1 148 ? -12.924 -6.538 39.917 1.00 58.22 148 ASP A CA 1
ATOM 1144 C C . ASP A 1 148 ? -14.432 -6.837 40.028 1.00 58.22 148 ASP A C 1
ATOM 1146 O O . ASP A 1 148 ? -15.014 -6.680 41.105 1.00 58.22 148 ASP A O 1
ATOM 1150 N N . LEU A 1 149 ? -15.046 -7.356 38.955 1.00 59.59 149 LEU A N 1
ATOM 1151 C CA . LEU A 1 149 ? -16.453 -7.770 38.924 1.00 59.59 149 LEU A CA 1
ATOM 1152 C C . LEU A 1 149 ? -16.714 -8.986 39.826 1.00 59.59 149 LEU A C 1
ATOM 1154 O O . LEU A 1 149 ? -17.711 -9.008 40.545 1.00 59.59 149 LEU A O 1
ATOM 1158 N N . GLN A 1 150 ? -15.786 -9.950 39.868 1.00 57.69 150 GLN A N 1
ATOM 1159 C CA . GLN A 1 150 ? -15.859 -11.111 40.767 1.00 57.69 150 GLN A CA 1
ATOM 1160 C C . GLN A 1 150 ? -15.787 -10.744 42.255 1.00 57.69 150 GLN A C 1
ATOM 1162 O O . GLN A 1 150 ? -16.318 -11.469 43.092 1.00 57.69 150 GLN A O 1
ATOM 1167 N N . LEU A 1 151 ? -15.136 -9.634 42.604 1.00 55.62 151 LEU A N 1
ATOM 1168 C CA . LEU A 1 151 ? -14.926 -9.241 43.998 1.00 55.62 151 LEU A CA 1
ATOM 1169 C C . LEU A 1 151 ? -16.041 -8.342 44.555 1.00 55.62 151 LEU A C 1
ATOM 1171 O O . LEU A 1 151 ? -15.956 -7.961 45.720 1.00 55.62 151 LEU A O 1
ATOM 1175 N N . GLN A 1 152 ? -17.046 -7.973 43.745 1.00 57.47 152 GLN A N 1
ATOM 1176 C CA . GLN A 1 152 ? -18.138 -7.047 44.100 1.00 57.47 152 GLN A CA 1
ATOM 1177 C C . GLN A 1 152 ? -17.663 -5.711 44.726 1.00 57.47 152 GLN A C 1
ATOM 1179 O O . GLN A 1 152 ? -18.434 -4.995 45.364 1.00 57.47 152 GLN A O 1
ATOM 1184 N N . ARG A 1 153 ? -16.393 -5.322 44.531 1.00 58.25 153 ARG A N 1
ATOM 1185 C CA . ARG A 1 153 ? -15.787 -4.108 45.112 1.00 58.25 153 ARG A CA 1
ATOM 1186 C C . ARG A 1 153 ? -15.878 -2.923 44.155 1.00 58.25 153 ARG A C 1
ATOM 1188 O O . ARG A 1 153 ? -14.877 -2.418 43.649 1.00 58.25 153 ARG A O 1
ATOM 1195 N N . PHE A 1 154 ? -17.098 -2.454 43.926 1.00 57.34 154 PHE A N 1
ATOM 1196 C CA . PHE A 1 154 ? -17.394 -1.397 42.955 1.00 57.34 154 PHE A CA 1
ATOM 1197 C C . PHE A 1 154 ? -17.256 0.048 43.456 1.00 57.34 154 PHE A C 1
ATOM 1199 O O . PHE A 1 154 ? -17.593 0.972 42.714 1.00 57.34 154 PHE A O 1
ATOM 1206 N N . GLU A 1 155 ? -16.639 0.281 44.623 1.00 55.50 155 GLU A N 1
ATOM 1207 C CA . GLU A 1 155 ? -16.164 1.622 45.039 1.00 55.50 155 GLU A CA 1
ATOM 1208 C C . GLU A 1 155 ? -15.289 2.300 43.956 1.00 55.50 155 GLU A C 1
ATOM 1210 O O . GLU A 1 155 ? -15.134 3.517 43.928 1.00 55.50 155 GLU A O 1
ATOM 1215 N N . ASN A 1 156 ? -14.776 1.515 43.001 1.00 66.62 156 ASN A N 1
ATOM 1216 C CA . ASN A 1 156 ? -13.925 1.933 41.896 1.00 66.62 156 ASN A CA 1
ATOM 1217 C C . ASN A 1 156 ? -14.623 2.083 40.524 1.00 66.62 156 ASN A C 1
ATOM 1219 O O . ASN A 1 156 ? -13.904 2.262 39.545 1.00 66.62 156 ASN A O 1
ATOM 1223 N N . LEU A 1 157 ? -15.963 2.060 40.383 1.00 74.25 157 LEU A N 1
ATOM 1224 C CA . LEU A 1 157 ? -16.616 2.266 39.061 1.00 74.25 157 LEU A CA 1
ATOM 1225 C C . LEU A 1 157 ? -16.181 3.569 38.382 1.00 74.25 157 LEU A C 1
ATOM 1227 O O . LEU A 1 157 ? -15.947 3.603 37.175 1.00 74.25 157 LEU A O 1
ATOM 1231 N N . THR A 1 158 ? -16.005 4.625 39.172 1.00 80.44 158 THR A N 1
ATOM 1232 C CA . THR A 1 158 ? -15.464 5.905 38.705 1.00 80.44 158 THR A CA 1
ATOM 1233 C C . THR A 1 158 ? -14.041 5.754 38.162 1.00 80.44 158 THR A C 1
ATOM 1235 O O . THR A 1 158 ? -13.717 6.301 37.110 1.00 80.44 158 THR A O 1
ATOM 1238 N N . ARG A 1 159 ? -13.193 4.971 38.839 1.00 79.44 159 ARG A N 1
ATOM 1239 C CA . ARG A 1 159 ? -11.817 4.686 38.408 1.00 79.44 159 ARG A CA 1
ATOM 1240 C C . ARG A 1 159 ? -11.792 3.817 37.152 1.00 79.44 159 ARG A C 1
ATOM 1242 O O . ARG A 1 159 ? -11.027 4.099 36.236 1.00 79.44 159 ARG A O 1
ATOM 1249 N N . PHE A 1 160 ? -12.644 2.798 37.086 1.00 79.06 160 PHE A N 1
ATOM 1250 C CA . PHE A 1 160 ? -12.789 1.953 35.906 1.00 79.06 160 PHE A CA 1
ATOM 1251 C C . PHE A 1 160 ? -13.224 2.781 34.689 1.00 79.06 160 PHE A C 1
ATOM 1253 O O . PHE A 1 160 ? -12.604 2.697 33.631 1.00 79.06 160 PHE A O 1
ATOM 1260 N N . ARG A 1 161 ? -14.217 3.665 34.858 1.00 86.50 161 ARG A N 1
ATOM 1261 C CA . ARG A 1 161 ? -14.629 4.619 33.821 1.00 86.50 161 ARG A CA 1
ATOM 1262 C C . ARG A 1 161 ? -13.449 5.456 33.329 1.00 86.50 161 ARG A C 1
ATOM 1264 O O . ARG A 1 161 ? -13.244 5.560 32.125 1.00 86.50 161 ARG A O 1
ATOM 1271 N N . GLN A 1 162 ? -12.660 6.030 34.241 1.00 86.88 162 GLN A N 1
ATOM 1272 C CA . GLN A 1 162 ? -11.472 6.817 33.884 1.00 86.88 162 GLN A CA 1
ATOM 1273 C C . GLN A 1 162 ? -10.443 5.991 33.103 1.00 86.88 162 GLN A C 1
ATOM 1275 O O . GLN A 1 162 ? -9.899 6.476 32.115 1.00 86.88 162 GLN A O 1
ATOM 1280 N N . GLN A 1 163 ? -10.201 4.741 33.505 1.00 84.06 163 GLN A N 1
ATOM 1281 C CA . GLN A 1 163 ? -9.299 3.833 32.792 1.00 84.06 163 GLN A CA 1
ATOM 1282 C C . GLN A 1 163 ? -9.815 3.496 31.390 1.00 84.06 163 GLN A C 1
ATOM 1284 O O . GLN A 1 163 ? -9.033 3.498 30.442 1.00 84.06 163 GLN A O 1
ATOM 1289 N N . LEU A 1 164 ? -11.118 3.248 31.241 1.00 85.69 164 LEU A N 1
ATOM 1290 C CA . LEU A 1 164 ? -11.728 2.943 29.949 1.00 85.69 164 LEU A CA 1
ATOM 1291 C C . LEU A 1 164 ? -11.710 4.159 29.010 1.00 85.69 164 LEU A C 1
ATOM 1293 O O . LEU A 1 164 ? -11.370 4.013 27.839 1.00 85.69 164 LEU A O 1
ATOM 1297 N N . VAL A 1 165 ? -11.994 5.360 29.523 1.00 91.62 165 VAL A N 1
ATOM 1298 C CA . VAL A 1 165 ? -11.836 6.611 28.761 1.00 91.62 165 VAL A CA 1
ATOM 1299 C C . VAL A 1 165 ? -10.377 6.811 28.354 1.00 91.62 165 VAL A C 1
ATOM 1301 O O . VAL A 1 165 ? -10.102 7.026 27.181 1.00 91.62 165 VAL A O 1
ATOM 1304 N N . SER A 1 166 ? -9.429 6.667 29.284 1.00 90.25 166 SER A N 1
ATOM 1305 C CA . SER A 1 166 ? -7.998 6.820 28.992 1.00 90.25 166 SER A CA 1
ATOM 1306 C C . SER A 1 166 ? -7.492 5.812 27.958 1.00 90.25 166 SER A C 1
ATOM 1308 O O . SER A 1 166 ? -6.636 6.159 27.148 1.00 90.25 166 SER A O 1
ATOM 1310 N N . TYR A 1 167 ? -8.010 4.583 27.965 1.00 88.62 167 TYR A N 1
ATOM 1311 C CA . TYR A 1 167 ? -7.716 3.599 26.928 1.00 88.62 167 TYR A CA 1
ATOM 1312 C C . TYR A 1 167 ? -8.186 4.079 25.552 1.00 88.62 167 TYR A C 1
ATOM 1314 O O . TYR A 1 167 ? -7.406 4.063 24.602 1.00 88.62 167 TYR A O 1
ATOM 1322 N N . TRP A 1 168 ? -9.433 4.547 25.448 1.00 92.56 168 TRP A N 1
ATOM 1323 C CA . TRP A 1 168 ? -9.978 5.032 24.181 1.00 92.56 168 TRP A CA 1
ATOM 1324 C C . TRP A 1 168 ? -9.314 6.328 23.699 1.00 92.56 168 TRP A C 1
ATOM 1326 O O . TRP A 1 168 ? -9.146 6.494 22.497 1.00 92.56 168 TRP A O 1
ATOM 1336 N N . GLU A 1 169 ? -8.849 7.196 24.598 1.00 94.31 169 GLU A N 1
ATOM 1337 C CA . GLU A 1 169 ? -8.000 8.349 24.247 1.00 94.31 169 GLU A CA 1
ATOM 1338 C C . GLU A 1 169 ? -6.625 7.918 23.699 1.00 94.31 169 GLU A C 1
ATOM 1340 O O . GLU A 1 169 ? -6.088 8.533 22.774 1.00 94.31 169 GLU A O 1
ATOM 1345 N N . GLY A 1 170 ? -6.066 6.814 24.207 1.00 92.12 170 GLY A N 1
ATOM 1346 C CA . GLY A 1 170 ? -4.877 6.186 23.625 1.00 92.12 170 GLY A CA 1
ATOM 1347 C C . GLY A 1 170 ? -5.126 5.704 22.193 1.00 92.12 170 GLY A C 1
ATOM 1348 O O . GLY A 1 170 ? -4.357 6.043 21.292 1.00 92.12 170 GLY A O 1
ATOM 1349 N N . VAL A 1 171 ? -6.250 5.010 21.972 1.00 92.25 171 VAL A N 1
ATOM 1350 C CA . VAL A 1 171 ? -6.688 4.579 20.631 1.00 92.25 171 VAL A CA 1
ATOM 1351 C C . VAL A 1 171 ? -6.895 5.778 19.714 1.00 92.25 171 VAL A C 1
ATOM 1353 O O . VAL A 1 171 ? -6.415 5.770 18.584 1.00 92.25 171 VAL A O 1
ATOM 1356 N N . LYS A 1 172 ? -7.544 6.840 20.200 1.00 95.12 172 LYS A N 1
ATOM 1357 C CA . LYS A 1 172 ? -7.762 8.085 19.454 1.00 95.12 172 LYS A CA 1
ATOM 1358 C C . LYS A 1 172 ? -6.448 8.707 18.993 1.00 95.12 172 LYS A C 1
ATOM 1360 O O . LYS A 1 172 ? -6.351 9.138 17.849 1.00 95.12 172 LYS A O 1
ATOM 1365 N N . SER A 1 173 ? -5.439 8.716 19.861 1.00 94.81 173 SER A N 1
ATOM 1366 C CA . SER A 1 173 ? -4.122 9.276 19.549 1.00 94.81 173 SER A CA 1
ATOM 1367 C C . SER A 1 173 ? -3.432 8.484 18.434 1.00 94.81 173 SER A C 1
ATOM 1369 O O . SER A 1 173 ? -2.979 9.068 17.454 1.00 94.81 173 SER A O 1
ATOM 1371 N N . SER A 1 174 ? -3.434 7.149 18.523 1.00 93.25 174 SER A N 1
ATOM 1372 C CA . SER A 1 174 ? -2.883 6.290 17.465 1.00 93.25 174 SER A CA 1
ATOM 1373 C C . SER A 1 174 ? -3.674 6.394 16.154 1.00 93.25 174 SER A C 1
ATOM 1375 O O . SER A 1 174 ? -3.092 6.410 15.072 1.00 93.25 174 SER A O 1
ATOM 1377 N N . VAL A 1 175 ? -5.000 6.516 16.235 1.00 94.25 175 VAL A N 1
ATOM 1378 C CA . VAL A 1 175 ? -5.864 6.711 15.066 1.00 94.25 175 VAL A CA 1
ATOM 1379 C C . VAL A 1 175 ? -5.599 8.057 14.394 1.00 94.25 175 VAL A C 1
ATOM 1381 O O . VAL A 1 175 ? -5.542 8.103 13.172 1.00 94.25 175 VAL A O 1
ATOM 1384 N N . ALA A 1 176 ? -5.378 9.131 15.152 1.00 94.62 176 ALA A N 1
ATOM 1385 C CA . ALA A 1 176 ? -5.075 10.446 14.591 1.00 94.62 176 ALA A CA 1
ATOM 1386 C C . ALA A 1 176 ? -3.768 10.459 13.774 1.00 94.62 176 ALA A C 1
ATOM 1388 O O . ALA A 1 176 ? -3.663 11.200 12.798 1.00 94.62 176 ALA A O 1
ATOM 1389 N N . GLU A 1 177 ? -2.784 9.630 14.135 1.00 93.44 177 GLU A N 1
ATOM 1390 C CA . GLU A 1 177 ? -1.539 9.474 13.370 1.00 93.44 177 GLU A CA 1
ATOM 1391 C C . GLU A 1 177 ? -1.720 8.645 12.087 1.00 93.44 177 GLU A C 1
ATOM 1393 O O . GLU A 1 177 ? -1.047 8.895 11.078 1.00 93.44 177 GLU A O 1
ATOM 1398 N N . TYR A 1 178 ? -2.619 7.659 12.129 1.00 94.19 178 TYR A N 1
ATOM 1399 C CA . TYR A 1 178 ? -2.937 6.770 11.013 1.00 94.19 178 TYR A CA 1
ATOM 1400 C C . TYR A 1 178 ? -3.904 7.408 10.002 1.00 94.19 178 TYR A C 1
ATOM 1402 O O . TYR A 1 178 ? -3.562 7.571 8.829 1.00 94.19 178 TYR A O 1
ATOM 1410 N N . ASP A 1 179 ? -5.105 7.765 10.459 1.00 95.06 179 ASP A N 1
ATOM 1411 C CA . ASP A 1 179 ? -6.208 8.305 9.667 1.00 95.06 179 ASP A CA 1
ATOM 1412 C C . ASP A 1 179 ? -7.077 9.247 10.532 1.00 95.06 179 ASP A C 1
ATOM 1414 O O . ASP A 1 179 ? -7.992 8.801 11.237 1.00 95.06 179 ASP A O 1
ATOM 1418 N N . PRO A 1 180 ? -6.829 10.572 10.474 1.00 95.06 180 PRO A N 1
ATOM 1419 C CA . PRO A 1 180 ? -7.568 11.560 11.256 1.00 95.06 180 PRO A CA 1
ATOM 1420 C C . PRO A 1 180 ? -9.087 11.523 11.060 1.00 95.06 180 PRO A C 1
ATOM 1422 O O . PRO A 1 180 ? -9.817 11.928 11.970 1.00 95.06 180 PRO A O 1
ATOM 1425 N N . ALA A 1 181 ? -9.580 11.033 9.915 1.00 95.12 181 ALA A N 1
ATOM 1426 C CA . ALA A 1 181 ? -11.011 10.967 9.623 1.00 95.12 181 ALA A CA 1
ATOM 1427 C C . ALA A 1 181 ? -11.760 9.965 10.518 1.00 95.12 181 ALA A C 1
ATOM 1429 O O . ALA A 1 181 ? -12.974 10.081 10.675 1.00 95.12 181 ALA A O 1
ATOM 1430 N N . LEU A 1 182 ? -11.042 9.028 11.143 1.00 95.31 182 LEU A N 1
ATOM 1431 C CA . LEU A 1 182 ? -11.593 8.050 12.084 1.00 95.31 182 LEU A CA 1
ATOM 1432 C C . LEU A 1 182 ? -11.679 8.585 13.527 1.00 95.31 182 LEU A C 1
ATOM 1434 O O . LEU A 1 182 ? -12.334 7.976 14.375 1.00 95.31 182 LEU A O 1
ATOM 1438 N N . THR A 1 183 ? -11.065 9.737 13.825 1.00 96.81 183 THR A N 1
ATOM 1439 C CA . THR A 1 183 ? -11.098 10.369 15.160 1.00 96.81 183 THR A CA 1
ATOM 1440 C C . THR A 1 183 ? -12.526 10.563 15.698 1.00 96.81 183 THR A C 1
ATOM 1442 O O . THR A 1 183 ? -12.787 10.142 16.829 1.00 96.81 183 THR A O 1
ATOM 1445 N N . PRO A 1 184 ? -13.493 11.092 14.912 1.00 97.75 184 PRO A N 1
ATOM 1446 C CA . PRO A 1 184 ? -14.874 11.258 15.372 1.00 97.75 184 PRO A CA 1
ATOM 1447 C C . PRO A 1 184 ? -15.556 9.936 15.746 1.00 97.75 184 PRO A C 1
ATOM 1449 O O . PRO A 1 184 ? -16.521 9.916 16.510 1.00 97.75 184 PRO A O 1
ATOM 1452 N N . SER A 1 185 ? -15.089 8.821 15.192 1.00 96.44 185 SER A N 1
ATOM 1453 C CA . SER A 1 185 ? -15.629 7.491 15.466 1.00 96.44 185 SER A CA 1
ATOM 1454 C C . SER A 1 185 ? -15.162 6.969 16.811 1.00 96.44 185 SER A C 1
ATOM 1456 O O . SER A 1 185 ? -15.977 6.438 17.565 1.00 96.44 185 SER A O 1
ATOM 1458 N N . VAL A 1 186 ? -13.902 7.227 17.168 1.00 96.19 186 VAL A N 1
ATOM 1459 C CA . VAL A 1 186 ? -13.392 6.974 18.520 1.00 96.19 186 VAL A CA 1
ATOM 1460 C C . VAL A 1 186 ? -14.074 7.891 19.542 1.00 96.19 186 VAL A C 1
ATOM 1462 O O . VAL A 1 186 ? -14.459 7.426 20.613 1.00 96.19 186 VAL A O 1
ATOM 1465 N N . ASP A 1 187 ? -14.336 9.156 19.196 1.00 97.81 187 ASP A N 1
ATOM 1466 C CA . ASP A 1 187 ? -15.075 10.083 20.068 1.00 97.81 187 ASP A CA 1
ATOM 1467 C C . ASP A 1 187 ? -16.485 9.579 20.402 1.00 97.81 187 ASP A C 1
ATOM 1469 O O . ASP A 1 187 ? -16.924 9.666 21.550 1.00 97.81 187 ASP A O 1
ATOM 1473 N N . ARG A 1 188 ? -17.199 8.987 19.431 1.00 97.50 188 ARG A N 1
ATOM 1474 C CA . ARG A 1 188 ? -18.498 8.339 19.696 1.00 97.50 188 ARG A CA 1
ATOM 1475 C C . ARG A 1 188 ? -18.370 7.213 20.716 1.00 97.50 188 ARG A C 1
ATOM 1477 O O . ARG A 1 188 ? -19.227 7.088 21.589 1.00 97.50 188 ARG A O 1
ATOM 1484 N N . VAL A 1 189 ? -17.306 6.415 20.627 1.00 95.88 189 VAL A N 1
ATOM 1485 C CA . VAL A 1 189 ? -17.045 5.347 21.595 1.00 95.88 189 VAL A CA 1
ATOM 1486 C C . VAL A 1 189 ? -16.808 5.933 22.985 1.00 95.88 189 VAL A C 1
ATOM 1488 O O . VAL A 1 189 ? -17.510 5.538 23.915 1.00 95.88 189 VAL A O 1
ATOM 1491 N N . ILE A 1 190 ? -15.913 6.921 23.111 1.00 96.00 190 ILE A N 1
ATOM 1492 C CA . ILE A 1 190 ? -15.608 7.620 24.374 1.00 96.00 190 ILE A CA 1
ATOM 1493 C C . ILE A 1 190 ? -16.887 8.175 25.013 1.00 96.00 190 ILE A C 1
ATOM 1495 O O . ILE A 1 190 ? -17.157 7.920 26.187 1.00 96.00 190 ILE A O 1
ATOM 1499 N N . ASN A 1 191 ? -17.722 8.853 24.224 1.00 96.88 191 ASN A N 1
ATOM 1500 C CA . ASN A 1 191 ? -18.978 9.449 24.686 1.00 96.88 191 ASN A CA 1
ATOM 1501 C C . ASN A 1 191 ? -20.042 8.417 25.095 1.00 96.88 191 ASN A C 1
ATOM 1503 O O . ASN A 1 191 ? -21.007 8.766 25.768 1.00 96.88 191 ASN A O 1
ATOM 1507 N N . SER A 1 192 ? -19.876 7.151 24.707 1.00 96.31 192 SER A N 1
ATOM 1508 C CA . SER A 1 192 ? -20.778 6.049 25.069 1.00 96.31 192 SER A CA 1
ATOM 1509 C C . SER A 1 192 ? -20.232 5.137 26.173 1.00 96.31 192 SER A C 1
ATOM 1511 O O . SER A 1 192 ? -20.906 4.186 26.557 1.00 96.31 192 SER A O 1
ATOM 1513 N N . VAL A 1 193 ? -19.048 5.427 26.733 1.00 91.25 193 VAL A N 1
ATOM 1514 C CA . VAL A 1 193 ? -18.417 4.613 27.793 1.00 91.25 193 VAL A CA 1
ATOM 1515 C C . VAL A 1 193 ? -19.324 4.423 29.013 1.00 91.25 193 VAL A C 1
ATOM 1517 O O . VAL A 1 193 ? -19.293 3.361 29.637 1.00 91.25 193 VAL A O 1
ATOM 1520 N N . ASP A 1 194 ? -20.171 5.404 29.327 1.00 91.50 194 ASP A N 1
ATOM 1521 C CA . ASP A 1 194 ? -21.123 5.313 30.438 1.00 91.50 194 ASP A CA 1
ATOM 1522 C C . ASP A 1 194 ? -22.120 4.148 30.285 1.00 91.50 194 ASP A C 1
ATOM 1524 O O . ASP A 1 194 ? -22.525 3.564 31.288 1.00 91.50 194 ASP A O 1
ATOM 1528 N N . GLY A 1 195 ? -22.396 3.687 29.058 1.00 91.25 195 GLY A N 1
ATOM 1529 C CA . GLY A 1 195 ? -23.204 2.488 28.821 1.00 91.25 195 GLY A CA 1
ATOM 1530 C C . GLY A 1 195 ? -22.598 1.205 29.397 1.00 91.25 195 GLY A C 1
ATOM 1531 O O . GLY A 1 195 ? -23.322 0.332 29.871 1.00 91.25 195 GLY A O 1
ATOM 1532 N N . VAL A 1 196 ? -21.265 1.099 29.444 1.00 88.50 196 VAL A N 1
ATOM 1533 C CA . VAL A 1 196 ? -20.582 -0.019 30.122 1.00 88.50 196 VAL A CA 1
ATOM 1534 C C . VAL A 1 196 ? -20.795 0.060 31.631 1.00 88.50 196 VAL A C 1
ATOM 1536 O O . VAL A 1 196 ? -20.987 -0.961 32.287 1.00 88.50 196 VAL A O 1
ATOM 1539 N N . ILE A 1 197 ? -20.784 1.271 32.190 1.00 87.62 197 ILE A N 1
ATOM 1540 C CA . ILE A 1 197 ? -21.011 1.487 33.621 1.00 87.62 197 ILE A CA 1
ATOM 1541 C C . ILE A 1 197 ? -22.449 1.114 33.992 1.00 87.62 197 ILE A C 1
ATOM 1543 O O . ILE A 1 197 ? -22.660 0.441 35.002 1.00 87.62 197 ILE A O 1
ATOM 1547 N N . ASP A 1 198 ? -23.423 1.496 33.168 1.00 90.56 198 ASP A N 1
ATOM 1548 C CA . ASP A 1 198 ? -24.831 1.135 33.356 1.00 90.56 198 ASP A CA 1
ATOM 1549 C C . ASP A 1 198 ? -25.047 -0.379 33.268 1.00 90.56 198 ASP A C 1
ATOM 1551 O O . ASP A 1 198 ? -25.735 -0.949 34.115 1.00 90.56 198 ASP A O 1
ATOM 1555 N N . TYR A 1 199 ? -24.402 -1.049 32.307 1.00 88.56 199 TYR A N 1
ATOM 1556 C CA . TYR A 1 199 ? -24.424 -2.509 32.189 1.00 88.56 199 TYR A CA 1
ATOM 1557 C C . TYR A 1 199 ? -23.874 -3.208 33.430 1.00 88.56 199 TYR A C 1
ATOM 1559 O O . TYR A 1 199 ? -24.496 -4.127 33.959 1.00 88.56 199 TYR A O 1
ATOM 1567 N N . ILE A 1 200 ? -22.735 -2.742 33.943 1.00 83.00 200 ILE A N 1
ATOM 1568 C CA . ILE A 1 200 ? -22.141 -3.302 35.158 1.00 83.00 200 ILE A CA 1
ATOM 1569 C C . ILE A 1 200 ? -23.064 -3.087 36.367 1.00 83.00 200 ILE A C 1
ATOM 1571 O O . ILE A 1 200 ? -23.263 -4.013 37.151 1.00 83.00 200 ILE A O 1
ATOM 1575 N N . LYS A 1 201 ? -23.672 -1.902 36.512 1.00 85.69 201 LYS A N 1
ATOM 1576 C CA . LYS A 1 201 ? -24.662 -1.641 37.572 1.00 85.69 201 LYS A CA 1
ATOM 1577 C C . LYS A 1 201 ? -25.880 -2.560 37.455 1.00 85.69 201 LYS A C 1
ATOM 1579 O O . LYS A 1 201 ? -26.355 -3.056 38.471 1.00 85.69 201 LYS A O 1
ATOM 1584 N N . TRP A 1 202 ? -26.367 -2.798 36.237 1.00 89.75 202 TRP A N 1
ATOM 1585 C CA . TRP A 1 202 ? -27.467 -3.726 35.974 1.00 89.75 202 TRP A CA 1
ATOM 1586 C C . TRP A 1 202 ? -27.102 -5.168 36.355 1.00 89.75 202 TRP A C 1
ATOM 1588 O O . TRP A 1 202 ? -27.881 -5.817 37.051 1.00 89.75 202 TRP A O 1
ATOM 1598 N N . LEU A 1 203 ? -25.902 -5.641 35.995 1.00 85.50 203 LEU A N 1
ATOM 1599 C CA . LEU A 1 203 ? -25.398 -6.959 36.401 1.00 85.50 203 LEU A CA 1
ATOM 1600 C C . LEU A 1 203 ? -25.289 -7.102 37.923 1.00 85.50 203 LEU A C 1
ATOM 1602 O O . LEU A 1 203 ? -25.642 -8.137 38.475 1.00 85.50 203 LEU A O 1
ATOM 1606 N N . LEU A 1 204 ? -24.813 -6.063 38.610 1.00 81.31 204 LEU A N 1
ATOM 1607 C CA . LEU A 1 204 ? -24.697 -6.058 40.070 1.00 81.31 204 LEU A CA 1
ATOM 1608 C C . LEU A 1 204 ? -26.041 -6.072 40.793 1.00 81.31 204 LEU A C 1
ATOM 1610 O O . LEU A 1 204 ? -26.117 -6.531 41.928 1.00 81.31 204 LEU A O 1
ATOM 1614 N N . ALA A 1 205 ? -27.084 -5.560 40.144 1.00 86.44 205 ALA A N 1
ATOM 1615 C CA . ALA A 1 205 ? -28.449 -5.578 40.647 1.00 86.44 205 ALA A CA 1
ATOM 1616 C C . ALA A 1 205 ? -29.188 -6.893 40.326 1.00 86.44 205 ALA A C 1
ATOM 1618 O O . ALA A 1 205 ? -30.408 -6.950 40.494 1.00 86.44 205 ALA A O 1
ATOM 1619 N N . ALA A 1 206 ? -28.483 -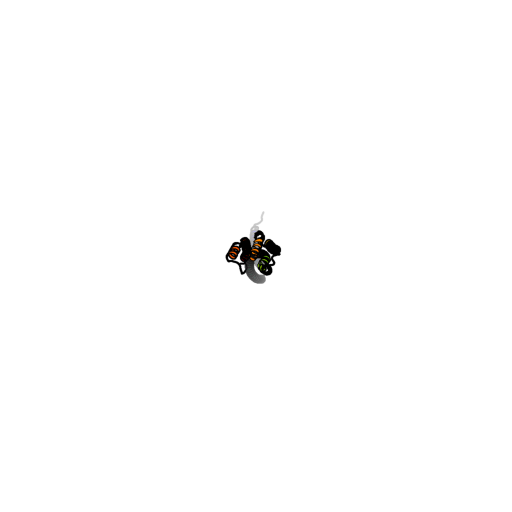7.923 39.837 1.00 87.31 206 ALA A N 1
ATOM 1620 C CA . ALA A 1 206 ? -29.076 -9.215 39.524 1.00 87.31 206 ALA A CA 1
ATOM 1621 C C . ALA A 1 206 ? -29.733 -9.845 40.770 1.00 87.31 206 ALA A C 1
ATOM 1623 O O . ALA A 1 206 ? -29.116 -9.868 41.841 1.00 87.31 206 ALA A O 1
ATOM 1624 N N . PRO A 1 207 ? -30.967 -10.368 40.652 1.00 89.06 207 PRO A N 1
ATOM 1625 C CA . PRO A 1 207 ? -31.633 -11.040 41.760 1.00 89.06 207 PRO A CA 1
ATOM 1626 C C . PRO A 1 207 ? -30.862 -12.292 42.210 1.00 89.06 207 PRO A C 1
ATOM 1628 O O . PRO A 1 207 ? -30.309 -13.019 41.386 1.00 89.06 207 PRO A O 1
ATOM 1631 N N . GLY A 1 208 ? -30.814 -12.538 43.524 1.00 83.75 208 GLY A N 1
ATOM 1632 C CA . GLY A 1 208 ? -30.129 -13.699 44.107 1.00 83.75 208 GLY A CA 1
ATOM 1633 C C . GLY A 1 208 ? -30.904 -15.014 43.951 1.00 83.75 208 GLY A C 1
ATOM 1634 O O . GLY A 1 208 ? -32.029 -15.034 43.463 1.00 83.75 208 GLY A O 1
ATOM 1635 N N . GLU A 1 209 ? -30.327 -16.120 44.434 1.00 78.88 209 GLU A N 1
ATOM 1636 C CA . GLU A 1 209 ? -30.851 -17.491 44.249 1.00 78.88 209 GLU A CA 1
ATOM 1637 C C . GLU A 1 209 ? -3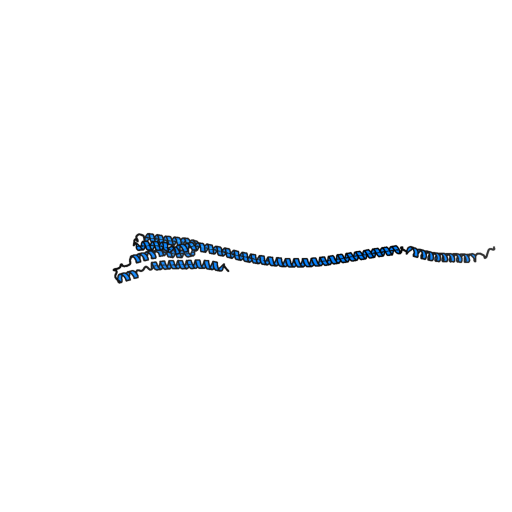2.282 -17.733 44.783 1.00 78.88 209 GLU A C 1
ATOM 1639 O O . GLU A 1 209 ? -32.920 -18.704 44.388 1.00 78.88 209 GLU A O 1
ATOM 1644 N N . GLY A 1 210 ? -32.808 -16.860 45.652 1.00 85.38 210 GLY A N 1
ATOM 1645 C CA . GLY A 1 210 ? -34.168 -16.940 46.205 1.00 85.38 210 GLY A CA 1
ATOM 1646 C C . GLY A 1 210 ? -35.195 -15.983 45.585 1.00 85.38 210 GLY A C 1
ATOM 1647 O O . GLY A 1 210 ? -36.277 -15.830 46.149 1.00 85.38 210 GLY A O 1
ATOM 1648 N N . ALA A 1 211 ? -34.859 -15.296 44.491 1.00 89.50 211 ALA A N 1
ATOM 1649 C CA . ALA A 1 211 ? -35.732 -14.294 43.883 1.00 89.50 211 ALA A CA 1
ATOM 1650 C C . ALA A 1 211 ? -36.965 -14.903 43.195 1.00 89.50 211 ALA A C 1
ATOM 1652 O O . ALA A 1 211 ? -36.911 -15.975 42.589 1.00 89.50 211 ALA A O 1
ATOM 1653 N N . SER A 1 212 ? -38.080 -14.179 43.253 1.00 93.81 212 SER A N 1
ATOM 1654 C CA . SER A 1 212 ? -39.313 -14.521 42.542 1.00 93.81 212 SER A CA 1
ATOM 1655 C C . SER A 1 212 ? -39.165 -14.359 41.025 1.00 93.81 212 SER A C 1
ATOM 1657 O O . SER A 1 212 ? -38.332 -13.598 40.524 1.00 93.81 212 SER A O 1
ATOM 1659 N N . ALA A 1 213 ? -40.024 -15.046 40.267 1.00 89.56 213 ALA A N 1
ATOM 1660 C CA . ALA A 1 213 ? -40.049 -14.918 38.813 1.00 89.56 213 ALA A CA 1
ATOM 1661 C C . ALA A 1 213 ? -40.344 -13.474 38.364 1.00 89.56 213 ALA A C 1
ATOM 1663 O O . ALA A 1 213 ? -39.743 -13.005 37.397 1.00 89.56 213 ALA A O 1
ATOM 1664 N N . GLU A 1 214 ? -41.215 -12.742 39.072 1.00 93.06 214 GLU A N 1
ATOM 1665 C CA . GLU A 1 214 ? -41.495 -11.339 38.748 1.00 93.06 214 GLU A CA 1
ATOM 1666 C C . GLU A 1 214 ? -40.281 -10.425 38.962 1.00 93.06 214 GLU A C 1
ATOM 1668 O O . GLU A 1 214 ? -40.038 -9.536 38.143 1.00 93.06 214 GLU A O 1
ATOM 1673 N N . GLU A 1 215 ? -39.484 -10.647 40.012 1.00 91.50 215 GLU A N 1
ATOM 1674 C CA . GLU A 1 215 ? -38.252 -9.881 40.254 1.00 91.50 215 GLU A CA 1
ATOM 1675 C C . GLU A 1 215 ? -37.226 -10.098 39.139 1.00 91.50 215 GLU A C 1
ATOM 1677 O O . GLU A 1 215 ? -36.631 -9.134 38.650 1.00 91.50 215 GLU A O 1
ATOM 1682 N N . VAL A 1 216 ? -37.071 -11.343 38.680 1.00 91.88 216 VAL A N 1
ATOM 1683 C CA . VAL A 1 216 ? -36.191 -11.685 37.553 1.00 91.88 216 VAL A CA 1
ATOM 1684 C C . VAL A 1 216 ? -36.671 -11.035 36.256 1.00 91.88 216 VAL A C 1
ATOM 1686 O O . VAL A 1 216 ? -35.872 -10.419 35.548 1.00 91.88 216 VAL A O 1
ATOM 1689 N N . VAL A 1 217 ? -37.972 -11.096 35.953 1.00 94.62 217 VAL A N 1
ATOM 1690 C CA . VAL A 1 217 ? -38.541 -10.452 34.756 1.00 94.62 217 VAL A CA 1
ATOM 1691 C C . VAL A 1 217 ? -38.377 -8.931 34.815 1.00 94.62 217 VAL A C 1
ATOM 1693 O O . VAL A 1 217 ? -37.971 -8.320 33.825 1.00 94.62 217 VAL A O 1
ATOM 1696 N N . SER A 1 218 ? -38.628 -8.312 35.972 1.00 93.81 218 SER A N 1
ATOM 1697 C CA . SER A 1 218 ? -38.453 -6.867 36.155 1.00 93.81 218 SER A CA 1
ATOM 1698 C C . SER A 1 218 ? -36.995 -6.438 35.977 1.00 93.81 218 SER A C 1
ATOM 1700 O O . SER A 1 218 ? -36.729 -5.393 35.385 1.00 93.81 218 SER A O 1
ATOM 1702 N N . TRP A 1 219 ? -36.044 -7.242 36.458 1.00 94.62 219 TRP A N 1
ATOM 1703 C CA . TRP A 1 219 ? -34.617 -7.001 36.255 1.00 94.62 219 TRP A CA 1
ATOM 1704 C C . TRP A 1 219 ? -34.217 -7.106 34.776 1.00 94.62 219 TRP A C 1
ATOM 1706 O O . TRP A 1 219 ? -33.548 -6.204 34.267 1.00 94.62 219 TRP A O 1
ATOM 1716 N N . LEU A 1 220 ? -34.678 -8.138 34.059 1.00 92.44 220 LEU A N 1
ATOM 1717 C CA . LEU A 1 220 ? -34.408 -8.307 32.623 1.00 92.44 220 LEU A CA 1
ATOM 1718 C C . LEU A 1 220 ? -34.930 -7.127 31.792 1.00 92.44 220 LEU A C 1
ATOM 1720 O O . LEU A 1 220 ? -34.240 -6.643 30.898 1.00 92.44 220 LEU A O 1
ATOM 1724 N N . GLN A 1 221 ? -36.120 -6.615 32.112 1.00 93.81 221 GLN A N 1
ATOM 1725 C CA . GLN A 1 221 ? -36.711 -5.465 31.416 1.00 93.81 221 GLN A CA 1
ATOM 1726 C C . GLN A 1 221 ? -35.936 -4.153 31.620 1.00 93.81 221 GLN A C 1
ATOM 1728 O O . GLN A 1 221 ? -36.080 -3.233 30.819 1.00 93.81 221 GLN A O 1
ATOM 1733 N N . ARG A 1 222 ? -35.102 -4.055 32.665 1.00 93.94 222 ARG A N 1
ATOM 1734 C CA . ARG A 1 222 ? -34.250 -2.884 32.950 1.00 93.94 222 ARG A CA 1
ATOM 1735 C C . ARG A 1 222 ? -32.885 -2.947 32.264 1.00 93.94 222 ARG A C 1
ATOM 1737 O O . ARG A 1 222 ? -31.998 -2.175 32.626 1.00 93.94 222 ARG A O 1
ATOM 1744 N N . TYR A 1 223 ? -32.698 -3.859 31.312 1.00 91.75 223 TYR A N 1
ATOM 1745 C CA . TYR A 1 223 ? -31.460 -3.950 30.551 1.00 91.75 223 TYR A CA 1
ATOM 1746 C C . TYR A 1 223 ? -31.095 -2.588 29.912 1.00 91.75 223 TYR A C 1
ATOM 1748 O O . TYR A 1 223 ? -31.934 -1.968 29.245 1.00 91.75 223 TYR A O 1
ATOM 1756 N N . PRO A 1 224 ? -29.861 -2.091 30.114 1.00 93.00 224 PRO A N 1
ATOM 1757 C CA . PRO A 1 224 ? -29.493 -0.741 29.712 1.00 93.00 224 PRO A CA 1
ATOM 1758 C C . PRO A 1 224 ? -29.182 -0.653 28.215 1.00 93.00 224 PRO A C 1
ATOM 1760 O O . PRO A 1 224 ? -28.122 -1.065 27.755 1.00 93.00 224 PRO A O 1
ATOM 1763 N N . GLN A 1 225 ? -30.068 0.005 27.465 1.00 94.31 225 GLN A N 1
ATOM 1764 C CA . GLN A 1 225 ? -29.885 0.304 26.033 1.00 94.31 225 GLN A CA 1
ATOM 1765 C C . GLN A 1 225 ? -28.635 1.163 25.743 1.00 94.31 225 GLN A C 1
ATOM 1767 O O . GLN A 1 225 ? -28.107 1.163 24.631 1.00 94.31 225 GLN A O 1
ATOM 1772 N N . SER A 1 226 ? -28.128 1.898 26.740 1.00 93.44 226 SER A N 1
ATOM 1773 C CA . SER A 1 226 ? -26.871 2.651 26.635 1.00 93.44 226 SER A CA 1
ATOM 1774 C C . SER A 1 226 ? -25.666 1.737 26.375 1.00 93.44 226 SER A C 1
ATOM 1776 O O . SER A 1 226 ? -24.715 2.153 25.710 1.00 93.44 226 SER A O 1
ATOM 1778 N N . PHE A 1 227 ? -25.713 0.480 26.827 1.00 91.69 227 PHE A N 1
ATOM 1779 C CA . PHE A 1 227 ? -24.679 -0.509 26.538 1.00 91.69 227 PHE A CA 1
ATOM 1780 C C . PHE A 1 227 ? -24.689 -0.950 25.073 1.00 91.69 227 PHE A C 1
ATOM 1782 O O . PHE A 1 227 ? -23.625 -1.013 24.455 1.00 91.69 227 PHE A O 1
ATOM 1789 N N . ASP A 1 228 ? -25.871 -1.152 24.485 1.00 90.88 228 ASP A N 1
ATOM 1790 C CA . ASP A 1 228 ? -25.995 -1.456 23.054 1.00 90.88 228 ASP A CA 1
ATOM 1791 C C . ASP A 1 228 ? -25.439 -0.303 22.211 1.00 90.88 228 ASP A C 1
ATOM 1793 O O . ASP A 1 228 ? -24.733 -0.522 21.226 1.00 90.88 228 ASP A O 1
ATOM 1797 N N . ALA A 1 229 ? -25.692 0.947 22.617 1.00 93.62 229 ALA A N 1
ATOM 1798 C CA . ALA A 1 229 ? -25.119 2.119 21.958 1.00 93.62 229 ALA A CA 1
ATOM 1799 C C . ALA A 1 229 ? -23.579 2.100 21.987 1.00 93.62 229 ALA A C 1
ATOM 1801 O O . ALA A 1 229 ? -22.946 2.351 20.958 1.00 93.62 229 ALA A O 1
ATOM 1802 N N . TYR A 1 230 ? -22.972 1.741 23.125 1.00 92.25 230 TYR A N 1
ATOM 1803 C CA . TYR A 1 230 ? -21.523 1.552 23.230 1.00 92.25 230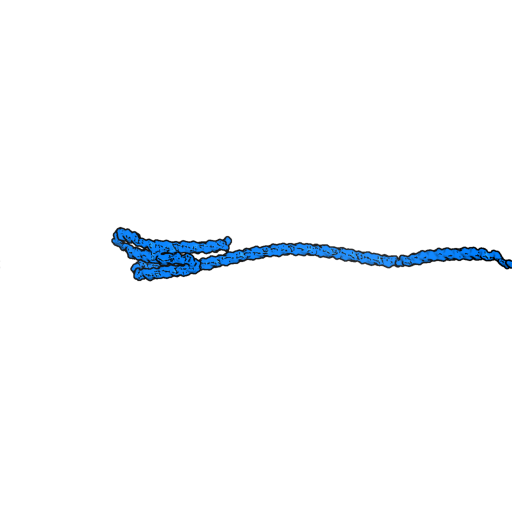 TYR A CA 1
ATOM 1804 C C . TYR A 1 230 ? -21.015 0.442 22.308 1.00 92.25 230 TYR A C 1
ATOM 1806 O O . TYR A 1 230 ? -20.081 0.662 21.534 1.00 92.25 230 TYR A O 1
ATOM 1814 N N . GLN A 1 231 ? -21.640 -0.737 22.345 1.00 89.25 231 GLN A N 1
ATOM 1815 C CA . GLN A 1 231 ? -21.250 -1.867 21.500 1.00 89.25 231 GLN A CA 1
ATOM 1816 C C . GLN A 1 231 ? -21.341 -1.514 20.012 1.00 89.25 231 GLN A C 1
ATOM 1818 O O . GLN A 1 231 ? -20.392 -1.758 19.266 1.00 89.25 231 GLN A O 1
ATOM 1823 N N . ASN A 1 232 ? -22.428 -0.867 19.596 1.00 93.75 232 ASN A N 1
ATOM 1824 C CA . ASN A 1 232 ? -22.636 -0.432 18.218 1.00 93.75 232 ASN A CA 1
ATOM 1825 C C . ASN A 1 232 ? -21.605 0.612 17.775 1.00 93.75 232 ASN A C 1
ATOM 1827 O O . ASN A 1 232 ? -21.110 0.541 16.652 1.00 93.75 232 ASN A O 1
ATOM 1831 N N . ASN A 1 233 ? -21.242 1.561 18.644 1.00 94.56 233 ASN A N 1
ATOM 1832 C CA . ASN A 1 233 ? -20.197 2.539 18.337 1.00 94.56 233 ASN A CA 1
ATOM 1833 C C . ASN A 1 233 ? -18.821 1.878 18.199 1.00 94.56 233 ASN A C 1
ATOM 1835 O O . ASN A 1 233 ? -18.075 2.236 17.288 1.00 94.56 233 ASN A O 1
ATOM 1839 N N . VAL A 1 234 ? -18.500 0.898 19.053 1.00 91.69 234 VAL A N 1
ATOM 1840 C CA . VAL A 1 234 ? -17.259 0.120 18.936 1.00 91.69 234 VAL A CA 1
ATOM 1841 C C . VAL A 1 234 ? -17.236 -0.653 17.621 1.00 91.69 234 VAL A C 1
ATOM 1843 O O . VAL A 1 234 ? -16.263 -0.550 16.884 1.00 91.69 234 VAL A O 1
ATOM 1846 N N . LEU A 1 235 ? -18.300 -1.397 17.306 1.00 90.19 235 LEU A N 1
ATOM 1847 C CA . LEU A 1 235 ? -18.388 -2.174 16.067 1.00 90.19 235 LEU A CA 1
ATOM 1848 C C . LEU A 1 235 ? -18.274 -1.281 14.831 1.00 90.19 235 LEU A C 1
ATOM 1850 O O . LEU A 1 235 ? -17.534 -1.611 13.910 1.00 90.19 235 LEU A O 1
ATOM 1854 N N . ARG A 1 236 ? -18.944 -0.125 14.840 1.00 94.75 236 ARG A N 1
ATOM 1855 C CA . ARG A 1 236 ? -18.856 0.856 13.756 1.00 94.75 236 ARG A CA 1
ATOM 1856 C C . ARG A 1 236 ? -17.436 1.393 13.585 1.00 94.75 236 ARG A C 1
ATOM 1858 O O . ARG A 1 236 ? -16.955 1.466 12.464 1.00 94.75 236 ARG A O 1
ATOM 1865 N N . PHE A 1 237 ? -16.757 1.741 14.677 1.00 95.31 237 PHE A N 1
ATOM 1866 C CA . PHE A 1 237 ? -15.358 2.164 14.614 1.00 95.31 237 PHE A CA 1
ATOM 1867 C C . PHE A 1 237 ? -14.457 1.068 14.021 1.00 95.31 237 PHE A C 1
ATOM 1869 O O . PHE A 1 237 ? -13.622 1.365 13.171 1.00 95.31 237 PHE A O 1
ATOM 1876 N N . LEU A 1 238 ? -14.637 -0.189 14.440 1.00 92.25 238 LEU A N 1
ATOM 1877 C CA . LEU A 1 238 ? -13.860 -1.312 13.910 1.00 92.25 238 LEU A CA 1
ATOM 1878 C C . LEU A 1 238 ? -14.095 -1.513 12.412 1.00 92.25 238 LEU A C 1
ATOM 1880 O O . LEU A 1 238 ? -13.132 -1.713 11.679 1.00 92.25 238 LEU A O 1
ATOM 1884 N N . ASP A 1 239 ? -15.343 -1.429 11.959 1.00 93.81 239 ASP A N 1
ATOM 1885 C CA . ASP A 1 239 ? -15.690 -1.538 10.541 1.00 93.81 239 ASP A CA 1
ATOM 1886 C C . ASP A 1 239 ? -15.030 -0.425 9.713 1.00 93.81 239 ASP A C 1
ATOM 1888 O O . ASP A 1 239 ? -14.291 -0.697 8.768 1.00 93.81 239 ASP A O 1
ATOM 1892 N N . GLU A 1 240 ? -15.185 0.831 10.136 1.00 95.88 240 GLU A N 1
ATOM 1893 C CA . GLU A 1 240 ? -14.573 1.983 9.466 1.00 95.88 240 GLU A CA 1
ATOM 1894 C C . GLU A 1 240 ? -13.033 1.891 9.440 1.00 95.88 240 GLU A C 1
ATOM 1896 O O . GLU A 1 240 ? -12.405 2.177 8.415 1.00 95.88 240 GLU A O 1
ATOM 1901 N N . PHE A 1 241 ? -12.413 1.430 10.533 1.00 94.69 241 PHE A N 1
ATOM 1902 C CA . PHE A 1 241 ? -10.972 1.181 10.591 1.00 94.69 241 PHE A CA 1
ATOM 1903 C C . PHE A 1 241 ? -10.542 0.087 9.606 1.00 94.69 241 PHE A C 1
ATOM 1905 O O . PHE A 1 241 ? -9.600 0.288 8.835 1.00 94.69 241 PHE A O 1
ATOM 1912 N N . MET A 1 242 ? -11.247 -1.047 9.574 1.00 91.88 242 MET A N 1
ATOM 1913 C CA . MET A 1 242 ? -10.941 -2.149 8.659 1.00 91.88 242 MET A CA 1
ATOM 1914 C C . MET A 1 242 ? -11.135 -1.758 7.192 1.00 91.88 242 MET A C 1
ATOM 1916 O O . MET A 1 242 ? -10.340 -2.173 6.345 1.00 91.88 242 MET A O 1
ATOM 1920 N N . VAL A 1 243 ? -12.135 -0.930 6.878 1.00 95.19 243 VAL A N 1
ATOM 1921 C CA . VAL A 1 243 ? -12.335 -0.363 5.535 1.00 95.19 243 VAL A CA 1
ATOM 1922 C C . VAL A 1 243 ? -11.169 0.548 5.149 1.00 95.19 243 VAL A C 1
ATOM 1924 O O . VAL A 1 243 ? -10.632 0.421 4.042 1.00 95.19 243 VAL A O 1
ATOM 1927 N N . SER A 1 244 ? -10.726 1.422 6.058 1.00 94.75 244 SER A N 1
ATOM 1928 C CA . SER A 1 244 ? -9.566 2.293 5.828 1.00 94.75 244 SER A CA 1
ATOM 1929 C C . SER A 1 244 ? -8.299 1.467 5.556 1.00 94.75 244 SER A C 1
ATOM 1931 O O . SER A 1 244 ? -7.634 1.671 4.536 1.00 94.75 244 SER A O 1
ATOM 1933 N N . VAL A 1 245 ? -8.014 0.458 6.388 1.00 93.06 245 VAL A N 1
ATOM 1934 C CA . VAL A 1 245 ? -6.858 -0.442 6.213 1.00 93.06 245 VAL A CA 1
ATOM 1935 C C . VAL A 1 245 ? -6.953 -1.228 4.904 1.00 93.06 245 VAL A C 1
ATOM 1937 O O . VAL A 1 245 ? -5.987 -1.282 4.142 1.00 93.06 245 VAL A O 1
ATOM 1940 N N . SER A 1 246 ? -8.123 -1.790 4.591 1.00 91.00 246 SER A N 1
ATOM 1941 C CA . SER A 1 246 ? -8.346 -2.542 3.347 1.00 91.00 246 SER A CA 1
ATOM 1942 C C . SER A 1 246 ? -8.117 -1.673 2.115 1.00 91.00 246 SER A C 1
ATOM 1944 O O . SER A 1 246 ? -7.529 -2.130 1.138 1.00 91.00 246 SER A O 1
ATOM 1946 N N . THR A 1 247 ? -8.510 -0.400 2.174 1.00 93.06 247 THR A N 1
ATOM 1947 C CA . THR A 1 247 ? -8.265 0.567 1.097 1.00 93.06 247 THR A CA 1
ATOM 1948 C C . THR A 1 247 ? -6.768 0.781 0.871 1.00 93.06 247 THR A C 1
ATOM 1950 O O . THR A 1 247 ? -6.323 0.796 -0.277 1.00 93.06 247 THR A O 1
ATOM 1953 N N . GLN A 1 248 ? -5.969 0.879 1.941 1.00 91.12 248 GLN A N 1
ATOM 1954 C CA . GLN A 1 248 ? -4.508 0.961 1.813 1.00 91.12 248 GLN A CA 1
ATOM 1955 C C . GLN A 1 248 ? -3.922 -0.329 1.217 1.00 91.12 248 GLN A C 1
ATOM 1957 O O . GLN A 1 248 ? -3.090 -0.265 0.315 1.00 91.12 248 GLN A O 1
ATOM 1962 N N . ILE A 1 249 ? -4.388 -1.504 1.649 1.00 86.94 249 ILE A N 1
ATOM 1963 C CA . ILE A 1 249 ? -3.922 -2.796 1.115 1.00 86.94 249 ILE A CA 1
ATOM 1964 C C . ILE A 1 249 ? -4.253 -2.936 -0.378 1.00 86.94 249 ILE A C 1
ATOM 1966 O O . ILE A 1 249 ? -3.401 -3.352 -1.163 1.00 86.94 249 ILE A O 1
ATOM 1970 N N . ILE A 1 250 ? -5.463 -2.556 -0.796 1.00 88.88 250 ILE A N 1
ATOM 1971 C CA . ILE A 1 250 ? -5.859 -2.558 -2.212 1.00 88.88 250 ILE A CA 1
ATOM 1972 C C . ILE A 1 250 ? -4.964 -1.605 -3.008 1.00 88.88 250 ILE A C 1
ATOM 1974 O O . ILE A 1 250 ? -4.443 -1.990 -4.053 1.00 88.88 250 ILE A O 1
ATOM 1978 N N . ALA A 1 251 ? -4.700 -0.406 -2.480 1.00 87.31 251 ALA A N 1
ATOM 1979 C CA . ALA A 1 251 ? -3.801 0.547 -3.120 1.00 87.31 251 ALA A CA 1
ATOM 1980 C C . ALA A 1 251 ? -2.370 0.005 -3.282 1.00 87.31 251 ALA A C 1
ATOM 1982 O O . ALA A 1 251 ? -1.705 0.382 -4.245 1.00 87.31 251 ALA A O 1
ATOM 1983 N N . LEU A 1 252 ? -1.903 -0.871 -2.382 1.00 83.44 252 LEU A N 1
ATOM 1984 C CA . LEU A 1 252 ? -0.621 -1.571 -2.513 1.00 83.44 252 LEU A CA 1
ATOM 1985 C C . LEU A 1 252 ? -0.669 -2.659 -3.593 1.00 83.44 252 LEU A C 1
ATOM 1987 O O . LEU A 1 252 ? 0.260 -2.775 -4.393 1.00 83.44 252 LEU A O 1
ATOM 1991 N N . ARG A 1 253 ? -1.752 -3.445 -3.633 1.00 81.88 253 ARG A N 1
ATOM 1992 C CA . ARG A 1 253 ? -1.951 -4.482 -4.653 1.00 81.88 253 ARG A CA 1
ATOM 1993 C C . ARG A 1 253 ? -1.953 -3.876 -6.049 1.00 81.88 253 ARG A C 1
ATOM 1995 O O . ARG A 1 253 ? -1.243 -4.371 -6.907 1.00 81.88 253 ARG A O 1
ATOM 2002 N N . ASP A 1 254 ? -2.668 -2.773 -6.249 1.00 81.19 254 ASP A N 1
ATOM 2003 C CA . ASP A 1 254 ? -2.785 -2.113 -7.555 1.00 81.19 254 ASP A CA 1
ATOM 2004 C C . ASP A 1 254 ? -1.463 -1.453 -8.018 1.00 81.19 254 ASP A C 1
ATOM 2006 O O . ASP A 1 254 ? -1.365 -0.929 -9.128 1.00 81.19 254 ASP A O 1
ATOM 2010 N N . VAL A 1 255 ? -0.434 -1.440 -7.164 1.00 76.88 255 VAL A N 1
ATOM 2011 C CA . VAL A 1 255 ? 0.934 -1.018 -7.506 1.00 76.88 255 VAL A CA 1
ATOM 2012 C C . VAL A 1 255 ? 1.799 -2.196 -7.963 1.00 76.88 255 VAL A C 1
ATOM 2014 O O . VAL A 1 255 ? 2.774 -1.981 -8.688 1.00 76.88 255 VAL A O 1
ATOM 2017 N N . SER A 1 256 ? 1.438 -3.426 -7.588 1.00 57.59 256 SER A N 1
ATOM 2018 C CA . SER A 1 256 ? 2.114 -4.650 -8.025 1.00 57.59 256 SER A CA 1
ATOM 2019 C C . SER A 1 256 ? 1.460 -5.203 -9.304 1.00 57.59 256 SER A C 1
ATOM 2021 O O . SER A 1 256 ? 0.236 -5.170 -9.408 1.00 57.59 256 SER A O 1
ATOM 2023 N N . PRO A 1 257 ? 2.248 -5.650 -10.299 1.00 57.31 257 PRO A N 1
ATOM 2024 C CA . PRO A 1 257 ? 1.728 -6.314 -11.496 1.00 57.31 257 PRO A CA 1
ATOM 2025 C C . PRO A 1 257 ? 1.099 -7.681 -11.195 1.00 57.31 257 PRO A C 1
ATOM 2027 O O . PRO A 1 257 ? 1.507 -8.321 -10.197 1.00 57.31 257 PRO A O 1
#